Protein AF-A0A0D0AIA3-F1 (afdb_monomer)

Solvent-accessible surface area (backbone atoms only — not comparable to full-atom values): 9808 Å² total; per-residue (Å²): 131,84,84,78,70,89,48,75,64,55,48,49,52,52,49,52,53,51,50,50,54,52,50,54,50,52,55,50,51,53,50,51,51,51,50,51,50,50,52,53,50,51,54,23,44,52,51,52,52,53,51,50,54,55,51,52,49,53,39,50,74,72,63,52,51,97,89,59,53,76,62,59,48,51,54,53,51,55,52,47,52,55,50,49,32,75,75,66,32,57,87,70,49,47,67,57,56,56,49,50,42,51,52,36,52,52,51,34,54,52,30,48,53,48,27,57,50,31,74,71,47,64,56,79,64,30,70,57,48,32,53,52,28,48,53,47,32,56,52,35,50,53,50,35,54,42,46,55,49,48,53,58,32,42,73,75,35,59,66,54,37,51,51,30,60,76,66,50,62,39,69,68,48,50,73,68,54,84,129

Foldseek 3Di:
DPDDQDDPVSVVVVVVVVVVVVVVVVVVVVVVVVVVVVVVAVVLVVLLVVLVVLLVVLCVLLVHDVPDDLVNSLLVVLVVLLVCCVVPNCVVCVVVLVVVLVVLVVSLVVLVVSLVVLVVRDYPCSVVSNVSSVVSNVSSVLVNQQSVVLSVQVVVPSVSSVVCSVVLNGPSSVVPDDD

pLDDT: mean 86.2, std 8.75, range [46.91, 95.62]

Structure (mmCIF, N/CA/C/O backbone):
data_AF-A0A0D0AIA3-F1
#
_entry.id   AF-A0A0D0AIA3-F1
#
loop_
_atom_site.group_PDB
_atom_site.id
_atom_site.type_symbol
_atom_site.label_atom_id
_atom_site.label_alt_id
_atom_site.label_comp_id
_atom_site.label_asym_id
_atom_site.label_entity_id
_atom_site.label_seq_id
_atom_site.pdbx_PDB_ins_code
_atom_site.Cartn_x
_atom_site.Cartn_y
_atom_site.Cartn_z
_atom_site.occupancy
_atom_site.B_iso_or_equiv
_atom_site.auth_seq_id
_atom_site.auth_comp_id
_atom_site.auth_asym_id
_atom_site.auth_atom_id
_atom_site.pdbx_PDB_model_num
ATOM 1 N N . MET A 1 1 ? 41.431 11.733 -59.077 1.00 46.94 1 MET A N 1
ATOM 2 C CA . MET A 1 1 ? 40.593 10.786 -59.850 1.00 46.94 1 MET A CA 1
ATOM 3 C C . MET A 1 1 ? 40.701 9.402 -59.222 1.00 46.94 1 MET A C 1
ATOM 5 O O . MET A 1 1 ? 41.823 9.016 -58.915 1.00 46.94 1 MET A O 1
ATOM 9 N N . PRO A 1 2 ? 39.602 8.666 -58.977 1.00 56.66 2 PRO A N 1
ATOM 10 C CA . PRO A 1 2 ? 39.705 7.299 -58.470 1.00 56.66 2 PRO A CA 1
ATOM 11 C C . PRO A 1 2 ? 40.403 6.402 -59.508 1.00 56.66 2 PRO A C 1
ATOM 13 O O . PRO A 1 2 ? 40.133 6.508 -60.704 1.00 56.66 2 PRO A O 1
ATOM 16 N N . LEU A 1 3 ? 41.323 5.550 -59.046 1.00 62.72 3 LEU A N 1
ATOM 17 C CA . LEU A 1 3 ? 42.100 4.624 -59.879 1.00 62.72 3 LEU A CA 1
ATOM 18 C C . LEU A 1 3 ? 41.161 3.745 -60.727 1.00 62.72 3 LEU A C 1
ATOM 20 O O . LEU A 1 3 ? 40.335 3.009 -60.185 1.00 62.72 3 LEU A O 1
ATOM 24 N N . LYS A 1 4 ? 41.285 3.807 -62.061 1.00 70.81 4 LYS A N 1
ATOM 25 C CA . LYS A 1 4 ? 40.598 2.882 -62.977 1.00 70.81 4 LYS A CA 1
ATOM 26 C C . LYS A 1 4 ? 41.189 1.482 -62.783 1.00 70.81 4 LYS A C 1
ATOM 28 O O . LYS A 1 4 ? 42.357 1.259 -63.080 1.00 70.81 4 LYS A O 1
ATOM 33 N N . TYR A 1 5 ? 40.387 0.543 -62.286 1.00 74.12 5 TYR A N 1
ATOM 34 C CA . TYR A 1 5 ? 40.774 -0.868 -62.174 1.00 74.12 5 TYR A CA 1
ATOM 35 C C . TYR A 1 5 ? 41.118 -1.441 -63.560 1.00 74.12 5 TYR A C 1
ATOM 37 O O . TYR A 1 5 ? 40.322 -1.299 -64.490 1.00 74.12 5 TYR A O 1
ATOM 45 N N . GLN A 1 6 ? 42.277 -2.091 -63.697 1.00 75.50 6 GLN A N 1
ATOM 46 C CA . GLN A 1 6 ? 42.854 -2.455 -64.997 1.00 75.50 6 GLN A CA 1
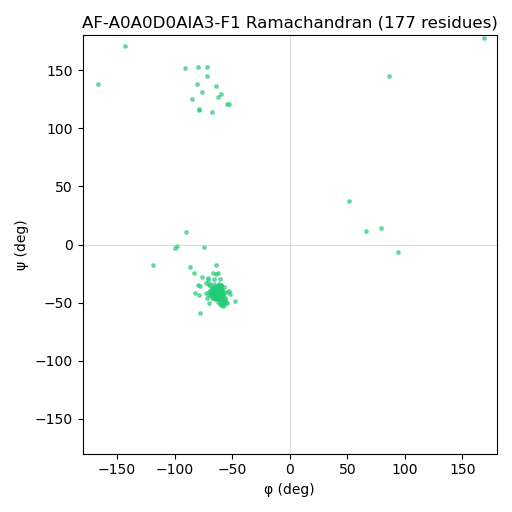ATOM 47 C C . GLN A 1 6 ? 42.285 -3.756 -65.581 1.00 75.50 6 GLN A C 1
ATOM 49 O O . GLN A 1 6 ? 42.286 -3.929 -66.796 1.00 75.50 6 GLN A O 1
ATOM 54 N N . ASN A 1 7 ? 41.754 -4.672 -64.760 1.00 81.75 7 ASN A N 1
ATOM 55 C CA . ASN A 1 7 ? 41.202 -5.940 -65.251 1.00 81.75 7 ASN A CA 1
ATOM 56 C C . ASN A 1 7 ? 39.943 -6.406 -64.482 1.00 81.75 7 ASN A C 1
ATOM 58 O O . ASN A 1 7 ? 39.506 -5.813 -63.490 1.00 81.75 7 ASN A O 1
ATOM 62 N N . LYS A 1 8 ? 39.277 -7.454 -64.993 1.00 81.56 8 LYS A N 1
ATOM 63 C CA . LYS A 1 8 ? 38.035 -8.013 -64.412 1.00 81.56 8 LYS A CA 1
ATOM 64 C C . LYS A 1 8 ? 38.251 -8.547 -62.987 1.00 81.56 8 LYS A C 1
ATOM 66 O O . LYS A 1 8 ? 37.358 -8.402 -62.154 1.00 81.56 8 LYS A O 1
ATOM 71 N N . GLN A 1 9 ? 39.431 -9.094 -62.705 1.00 83.25 9 GLN A N 1
ATOM 72 C CA . GLN A 1 9 ? 39.786 -9.685 -61.415 1.00 83.25 9 GLN A CA 1
ATOM 73 C C . GLN A 1 9 ? 39.971 -8.618 -60.326 1.00 83.25 9 GLN A C 1
ATOM 75 O O . GLN A 1 9 ? 39.312 -8.686 -59.293 1.00 83.25 9 GLN A O 1
ATOM 80 N N . GLN A 1 10 ? 40.692 -7.534 -60.621 1.00 80.44 10 GLN A N 1
ATOM 81 C CA . GLN A 1 10 ? 40.828 -6.370 -59.736 1.00 80.44 10 GLN A CA 1
ATOM 82 C C . GLN A 1 10 ? 39.473 -5.715 -59.420 1.00 80.44 10 GLN A C 1
ATOM 84 O O . GLN A 1 10 ? 39.225 -5.300 -58.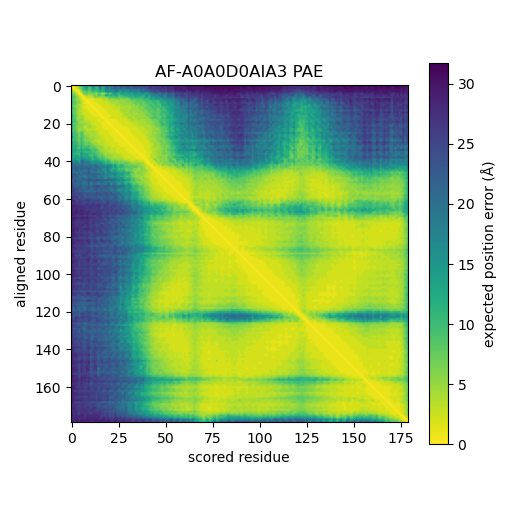288 1.00 80.44 10 GLN A O 1
ATOM 89 N N . ARG A 1 11 ? 38.548 -5.658 -60.392 1.00 82.44 11 ARG A N 1
ATOM 90 C CA . ARG A 1 11 ? 37.171 -5.175 -60.156 1.00 82.44 11 ARG A CA 1
ATOM 91 C C . ARG A 1 11 ? 36.383 -6.100 -59.228 1.00 82.44 11 ARG A C 1
ATOM 93 O O . ARG A 1 11 ? 35.603 -5.618 -58.408 1.00 82.44 11 ARG A O 1
ATOM 100 N N . HIS A 1 12 ? 36.559 -7.413 -59.358 1.00 82.88 12 HIS A N 1
ATOM 101 C CA . HIS A 1 12 ? 35.906 -8.399 -58.500 1.00 82.88 12 HIS A CA 1
ATOM 102 C C . HIS A 1 12 ? 36.433 -8.330 -57.058 1.00 82.88 12 HIS A C 1
ATOM 104 O O . HIS A 1 12 ? 35.641 -8.235 -56.120 1.00 82.88 12 HIS A O 1
ATOM 110 N N . GLU A 1 13 ? 37.750 -8.264 -56.881 1.00 84.88 13 GLU A N 1
ATOM 111 C CA . GLU A 1 13 ? 38.398 -8.119 -55.573 1.00 84.88 13 GLU A CA 1
ATOM 112 C C . GLU A 1 13 ? 38.024 -6.799 -54.888 1.00 84.88 13 GLU A C 1
ATOM 114 O O . GLU A 1 13 ? 37.679 -6.786 -53.704 1.00 84.88 13 GLU A O 1
ATOM 119 N N . ALA A 1 14 ? 37.982 -5.689 -55.634 1.00 81.12 14 ALA A N 1
ATOM 120 C CA . ALA A 1 14 ? 37.522 -4.403 -55.115 1.00 81.12 14 ALA A CA 1
ATOM 121 C C . ALA A 1 14 ? 36.051 -4.449 -54.660 1.00 81.12 14 ALA A C 1
ATOM 123 O O . ALA A 1 14 ? 35.710 -3.907 -53.605 1.00 81.12 14 ALA A O 1
ATOM 124 N N . ARG A 1 15 ? 35.176 -5.145 -55.405 1.00 85.50 15 ARG A N 1
ATOM 125 C CA . ARG A 1 15 ? 33.775 -5.372 -55.006 1.00 85.50 15 ARG A CA 1
ATOM 126 C C . ARG A 1 15 ? 33.678 -6.213 -53.736 1.00 85.50 15 ARG A C 1
ATOM 128 O O . ARG A 1 15 ? 32.908 -5.854 -52.849 1.00 85.50 15 ARG A O 1
ATOM 135 N N . LEU A 1 16 ? 34.453 -7.291 -53.619 1.00 90.06 16 LEU A N 1
ATOM 136 C CA . LEU A 1 16 ? 34.486 -8.118 -52.409 1.00 90.06 16 LEU A CA 1
ATOM 137 C C . LEU A 1 16 ? 34.987 -7.327 -51.198 1.00 90.06 16 LEU A C 1
ATOM 139 O O . LEU A 1 16 ? 34.373 -7.388 -50.136 1.00 90.06 16 LEU A O 1
ATOM 143 N N . LYS A 1 17 ? 36.047 -6.530 -51.363 1.00 85.81 17 LYS A N 1
ATOM 144 C CA . LYS A 1 17 ? 36.577 -5.660 -50.305 1.00 85.81 17 LYS A CA 1
ATOM 145 C C . LYS A 1 17 ? 35.550 -4.615 -49.865 1.00 85.81 17 LYS A C 1
ATOM 147 O O . LYS A 1 17 ? 35.375 -4.399 -48.669 1.00 85.81 17 LYS A O 1
ATOM 152 N N . SER A 1 18 ? 34.827 -4.016 -50.813 1.00 86.94 18 SER A N 1
ATOM 153 C CA . SER A 1 18 ? 33.733 -3.080 -50.523 1.00 86.94 18 SER A CA 1
ATOM 154 C C . SER A 1 18 ? 32.579 -3.757 -49.773 1.00 86.94 18 SER A C 1
ATOM 156 O O . SER A 1 18 ? 32.141 -3.256 -48.737 1.00 86.94 18 SER A O 1
ATOM 158 N N . LYS A 1 19 ? 32.147 -4.946 -50.223 1.00 91.94 19 LYS A N 1
ATOM 159 C CA . LYS A 1 19 ? 31.112 -5.744 -49.545 1.00 91.94 19 LYS A CA 1
ATOM 160 C C . LYS A 1 19 ? 31.520 -6.122 -48.121 1.00 91.94 19 LYS A C 1
ATOM 162 O O . LYS A 1 19 ? 30.722 -5.938 -47.210 1.00 91.94 19 LYS A O 1
ATOM 167 N N . ARG A 1 20 ? 32.761 -6.581 -47.911 1.00 90.88 20 ARG A N 1
ATOM 168 C CA . ARG A 1 20 ? 33.294 -6.879 -46.568 1.00 90.88 20 ARG A CA 1
ATOM 169 C C . ARG A 1 20 ? 33.273 -5.641 -45.675 1.00 90.88 20 ARG A C 1
ATOM 171 O O . ARG A 1 20 ? 32.758 -5.712 -44.569 1.00 90.88 20 ARG A O 1
ATOM 178 N N . LYS A 1 21 ? 33.731 -4.491 -46.179 1.00 89.62 21 LYS A N 1
ATOM 179 C CA . LYS A 1 21 ? 33.717 -3.225 -45.428 1.00 89.62 21 LYS A CA 1
ATOM 180 C C . LYS A 1 21 ? 32.297 -2.779 -45.058 1.00 89.62 21 LYS A C 1
ATOM 182 O O . LYS A 1 21 ? 32.079 -2.283 -43.958 1.00 89.62 21 LYS A O 1
ATOM 187 N N . CYS A 1 22 ? 31.332 -2.947 -45.962 1.00 91.19 22 CYS A N 1
ATOM 188 C CA . CYS A 1 22 ? 29.921 -2.657 -45.698 1.00 91.19 22 CYS A CA 1
ATOM 189 C C . CYS A 1 22 ? 29.340 -3.602 -44.635 1.00 91.19 22 CYS A C 1
ATOM 191 O O . CYS A 1 22 ? 28.726 -3.136 -43.678 1.00 91.19 22 CYS A O 1
ATOM 193 N N . TYR A 1 23 ? 29.609 -4.905 -44.751 1.00 91.19 23 TYR A N 1
ATOM 194 C CA . TYR A 1 23 ? 29.177 -5.907 -43.778 1.00 91.19 23 TYR A CA 1
ATOM 195 C C . TYR A 1 23 ? 29.767 -5.667 -42.381 1.00 91.19 23 TYR A C 1
ATOM 197 O O . TYR A 1 23 ? 29.048 -5.740 -41.388 1.00 91.19 23 TYR A O 1
ATOM 205 N N . GLU A 1 24 ? 31.055 -5.326 -42.285 1.00 88.38 24 GLU A N 1
ATOM 206 C CA . GLU A 1 24 ? 31.697 -5.017 -41.003 1.00 88.38 24 GLU A CA 1
ATOM 207 C C . GLU A 1 24 ? 31.100 -3.779 -40.328 1.00 88.38 24 GLU A C 1
ATOM 209 O O . GLU A 1 24 ? 30.864 -3.809 -39.120 1.00 88.38 24 GLU A O 1
ATOM 214 N N . ARG A 1 25 ? 30.788 -2.724 -41.095 1.00 90.31 25 ARG A N 1
ATOM 215 C CA . ARG A 1 25 ? 30.075 -1.547 -40.568 1.00 90.31 25 ARG A CA 1
ATOM 216 C C . ARG A 1 25 ? 28.689 -1.912 -40.055 1.00 90.31 25 ARG A C 1
ATOM 218 O O . ARG A 1 25 ? 28.373 -1.604 -38.916 1.00 90.31 25 ARG A O 1
ATOM 225 N N . HIS A 1 26 ? 27.906 -2.641 -40.849 1.00 91.69 26 HIS A N 1
ATOM 226 C CA . HIS A 1 26 ? 26.578 -3.088 -40.433 1.00 91.69 26 HIS A CA 1
ATOM 227 C C . HIS A 1 26 ? 26.634 -3.930 -39.148 1.00 91.69 26 HIS A C 1
ATOM 229 O O . HIS A 1 26 ? 25.845 -3.735 -38.228 1.00 91.69 26 HIS A O 1
ATOM 235 N N . LYS A 1 27 ? 27.610 -4.840 -39.038 1.00 92.88 27 LYS A N 1
ATOM 236 C CA . LYS A 1 27 ? 27.821 -5.648 -37.828 1.00 92.88 27 LYS A CA 1
ATOM 237 C C . LYS A 1 27 ? 28.165 -4.787 -36.608 1.00 92.88 27 LYS A C 1
ATOM 239 O O . LYS A 1 27 ? 27.735 -5.111 -35.502 1.00 92.88 27 LYS A O 1
ATOM 244 N N . LEU A 1 28 ? 28.952 -3.725 -36.786 1.00 86.38 28 LEU A N 1
ATOM 245 C CA . LEU A 1 28 ? 29.251 -2.764 -35.723 1.00 86.38 28 LEU A CA 1
ATOM 246 C C . LEU A 1 28 ? 27.982 -2.015 -35.292 1.00 86.38 28 LEU A C 1
ATOM 248 O O . LEU A 1 28 ? 27.702 -1.959 -34.097 1.00 86.38 28 LEU A O 1
ATOM 252 N N . ASP A 1 29 ? 27.197 -1.516 -36.245 1.00 89.31 29 ASP A N 1
ATOM 253 C CA . ASP A 1 29 ? 25.957 -0.783 -35.972 1.00 89.31 29 ASP A CA 1
ATOM 254 C C . ASP A 1 29 ? 24.941 -1.656 -35.228 1.00 89.31 29 ASP A C 1
ATOM 256 O O . ASP A 1 29 ? 24.380 -1.233 -34.218 1.00 89.31 29 ASP A O 1
ATOM 260 N N . GLU A 1 30 ? 24.758 -2.912 -35.644 1.00 91.38 30 GLU A N 1
ATOM 261 C CA . GLU A 1 30 ? 23.875 -3.852 -34.944 1.00 91.38 30 GLU A CA 1
ATOM 262 C C . GLU A 1 30 ? 24.372 -4.184 -33.530 1.00 91.38 30 GLU A C 1
ATOM 264 O O . GLU A 1 30 ? 23.573 -4.263 -32.594 1.00 91.38 30 GLU A O 1
ATOM 269 N N . ARG A 1 31 ? 25.691 -4.293 -33.321 1.00 81.44 31 ARG A N 1
ATOM 270 C CA . ARG A 1 31 ? 26.270 -4.440 -31.972 1.00 81.44 31 ARG A CA 1
ATOM 271 C C . ARG A 1 31 ? 26.008 -3.211 -31.105 1.00 81.44 31 ARG A C 1
ATOM 273 O O . ARG A 1 31 ? 25.675 -3.365 -29.931 1.00 81.44 31 ARG A O 1
ATOM 280 N N . LEU A 1 32 ? 26.134 -2.006 -31.660 1.00 75.31 32 LEU A N 1
ATOM 281 C CA . LEU A 1 32 ? 25.856 -0.760 -30.943 1.00 75.31 32 LEU A CA 1
ATOM 282 C C . LEU A 1 32 ? 24.374 -0.645 -30.578 1.00 75.31 32 LEU A C 1
ATOM 284 O O . LEU A 1 32 ? 24.066 -0.372 -29.419 1.00 75.31 32 LEU A O 1
ATOM 288 N N . LYS A 1 33 ? 23.461 -0.947 -31.509 1.00 85.50 33 LYS A N 1
ATOM 289 C CA . LYS A 1 33 ? 22.013 -1.001 -31.243 1.00 85.50 33 LYS A CA 1
ATOM 290 C C . LYS A 1 33 ? 21.671 -2.048 -30.188 1.00 85.50 33 LYS A C 1
ATOM 292 O O . LYS A 1 33 ? 20.911 -1.765 -29.268 1.00 85.50 33 LYS A O 1
ATOM 297 N N . SER A 1 34 ? 22.253 -3.244 -30.280 1.00 75.00 34 SER A N 1
ATOM 298 C CA . SER A 1 34 ? 22.079 -4.295 -29.272 1.00 75.00 34 SER A CA 1
ATOM 299 C C . SER A 1 34 ? 22.557 -3.838 -27.897 1.00 75.00 34 SER A C 1
ATOM 301 O O . SER A 1 34 ? 21.864 -4.058 -26.910 1.00 75.00 34 SER A O 1
ATOM 303 N N . ARG A 1 35 ? 23.709 -3.163 -27.819 1.00 70.44 35 ARG A N 1
ATOM 304 C CA . ARG A 1 35 ? 24.243 -2.627 -26.563 1.00 70.44 35 ARG A CA 1
ATOM 305 C C . ARG A 1 35 ? 23.387 -1.487 -26.012 1.00 70.44 35 ARG A C 1
ATOM 307 O O . ARG A 1 35 ? 23.215 -1.406 -24.803 1.00 70.44 35 ARG A O 1
ATOM 314 N N . ALA A 1 36 ? 22.844 -0.627 -26.872 1.00 70.69 36 ALA A N 1
ATOM 315 C CA . ALA A 1 36 ? 21.921 0.435 -26.478 1.00 70.69 36 ALA A CA 1
ATOM 316 C C . ALA A 1 36 ? 20.610 -0.140 -25.921 1.00 70.69 36 ALA A C 1
ATOM 318 O O . ALA A 1 36 ? 20.200 0.251 -24.832 1.00 70.69 36 ALA A O 1
ATOM 319 N N . ARG A 1 37 ? 20.017 -1.133 -26.601 1.00 81.06 37 ARG A N 1
ATOM 320 C CA . ARG A 1 37 ? 18.853 -1.882 -26.099 1.00 81.06 37 ARG A CA 1
ATOM 321 C C . ARG A 1 37 ? 19.156 -2.563 -24.769 1.00 81.06 37 ARG A C 1
ATOM 323 O O . ARG A 1 37 ? 18.391 -2.409 -23.831 1.00 81.06 37 ARG A O 1
ATOM 330 N N . TRP A 1 38 ? 20.295 -3.247 -24.660 1.00 73.44 38 TRP A N 1
ATOM 331 C CA . TRP 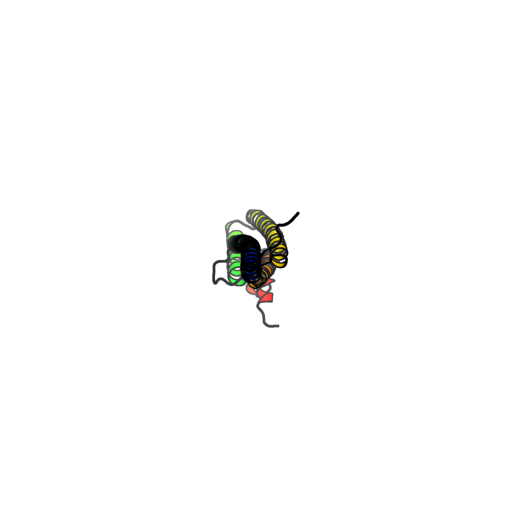A 1 38 ? 20.711 -3.894 -23.414 1.00 73.44 38 TRP A CA 1
ATOM 332 C C . TRP A 1 38 ? 20.859 -2.889 -22.269 1.00 73.44 38 TRP A C 1
ATOM 334 O O . TRP A 1 38 ? 20.325 -3.125 -21.199 1.00 73.44 38 TRP A O 1
ATOM 344 N N . ARG A 1 39 ? 21.496 -1.730 -22.491 1.00 71.06 39 ARG A N 1
ATOM 345 C CA . ARG A 1 39 ? 21.587 -0.675 -21.465 1.00 71.06 39 ARG A CA 1
ATOM 346 C C . ARG A 1 39 ? 20.219 -0.114 -21.080 1.00 71.06 39 ARG A C 1
ATOM 348 O O . ARG A 1 39 ? 19.989 0.093 -19.895 1.00 71.06 39 ARG A O 1
ATOM 355 N N . LYS A 1 40 ? 19.323 0.099 -22.054 1.00 75.62 40 LYS A N 1
ATOM 356 C CA . LYS A 1 40 ? 17.933 0.510 -21.796 1.00 75.62 40 LYS A CA 1
ATOM 357 C C . LYS A 1 40 ? 17.229 -0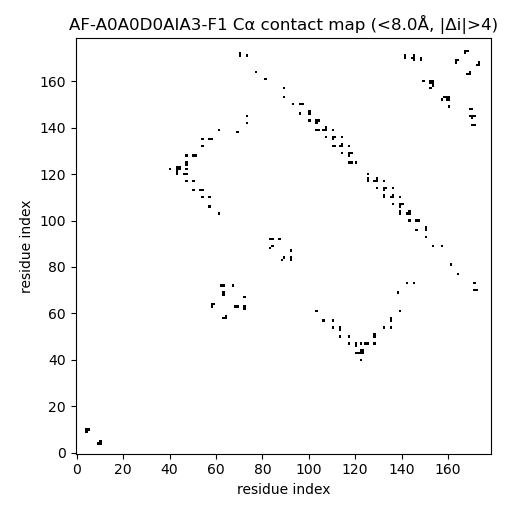.522 -20.906 1.00 75.62 40 LYS A C 1
ATOM 359 O O . LYS A 1 40 ? 16.641 -0.146 -19.903 1.00 75.62 40 LYS A O 1
ATOM 364 N N . HIS A 1 41 ? 17.363 -1.809 -21.226 1.00 74.19 41 HIS A N 1
ATOM 365 C CA . HIS A 1 41 ? 16.774 -2.898 -20.446 1.00 74.19 41 HIS A CA 1
ATOM 366 C C . HIS A 1 41 ? 17.398 -3.062 -19.058 1.00 74.19 41 HIS A C 1
ATOM 368 O O . HIS A 1 41 ? 16.668 -3.278 -18.106 1.00 74.19 41 HIS A O 1
ATOM 374 N N . VAL A 1 42 ? 18.716 -2.926 -18.908 1.00 73.75 42 VAL A N 1
ATOM 375 C CA . VAL A 1 42 ? 19.370 -2.999 -17.591 1.00 73.75 42 VAL A CA 1
ATOM 376 C C . VAL A 1 42 ? 18.930 -1.837 -16.702 1.00 73.75 42 VAL A C 1
ATOM 378 O O . VAL A 1 42 ? 18.618 -2.062 -15.539 1.00 73.75 42 VAL A O 1
ATOM 381 N N . GLY A 1 43 ? 18.854 -0.614 -17.242 1.00 74.50 43 GLY A N 1
ATOM 382 C CA . GLY A 1 43 ? 18.337 0.541 -16.500 1.00 74.50 43 GLY A CA 1
ATOM 383 C C . GLY A 1 43 ? 16.884 0.347 -16.063 1.00 74.50 43 GLY A C 1
ATOM 384 O O . GLY A 1 43 ? 16.555 0.600 -14.910 1.00 74.50 43 GLY A O 1
ATOM 385 N N . ALA A 1 44 ? 16.053 -0.189 -16.958 1.00 74.44 44 ALA A N 1
ATOM 386 C CA . ALA A 1 44 ? 14.687 -0.606 -16.662 1.00 74.44 44 ALA A CA 1
ATOM 387 C C . ALA A 1 44 ? 14.615 -1.639 -15.525 1.00 74.44 44 ALA A C 1
ATOM 389 O O . ALA A 1 44 ? 13.919 -1.415 -14.544 1.00 74.44 44 ALA A O 1
ATOM 390 N N . THR A 1 45 ? 15.385 -2.730 -15.603 1.00 78.56 45 THR A N 1
ATOM 391 C CA . THR A 1 45 ? 15.409 -3.768 -14.561 1.00 78.56 45 THR A CA 1
ATOM 392 C C . THR A 1 45 ? 15.830 -3.210 -13.201 1.00 78.56 45 THR A C 1
ATOM 394 O O . THR A 1 45 ? 15.215 -3.546 -12.193 1.00 78.56 45 THR A O 1
ATOM 397 N N . VAL A 1 46 ? 16.853 -2.350 -13.157 1.00 80.56 46 VAL A N 1
ATOM 398 C CA . VAL A 1 46 ? 17.306 -1.712 -11.908 1.00 80.56 46 VAL A CA 1
ATOM 399 C C . VAL A 1 46 ? 16.224 -0.789 -11.342 1.00 80.56 46 VAL A C 1
ATOM 401 O O . VAL A 1 46 ? 15.981 -0.809 -10.137 1.00 80.56 46 VAL A O 1
ATOM 404 N N . ALA A 1 47 ? 15.530 -0.026 -12.192 1.00 77.31 47 ALA A N 1
ATOM 405 C CA . ALA A 1 47 ? 14.410 0.812 -11.768 1.00 77.31 47 ALA A CA 1
ATOM 406 C C . ALA A 1 47 ? 13.260 -0.030 -11.190 1.00 77.31 47 ALA A C 1
ATOM 408 O O . ALA A 1 47 ? 12.775 0.267 -10.101 1.00 77.31 47 ALA A O 1
ATOM 409 N N . THR A 1 48 ? 12.878 -1.125 -11.856 1.00 81.62 48 THR A N 1
ATOM 410 C CA . THR A 1 48 ? 11.864 -2.064 -11.352 1.00 81.62 48 THR A CA 1
ATOM 411 C C . THR A 1 48 ? 12.270 -2.668 -10.004 1.00 81.62 48 THR A C 1
ATOM 413 O O . THR A 1 48 ? 11.446 -2.733 -9.099 1.00 81.62 48 THR A O 1
ATOM 416 N N . GLN A 1 49 ? 13.535 -3.067 -9.828 1.00 84.38 49 GLN A N 1
ATOM 417 C CA . GLN A 1 49 ? 14.040 -3.591 -8.550 1.00 84.38 49 GLN A CA 1
ATOM 418 C C . GLN A 1 49 ? 13.976 -2.555 -7.425 1.00 84.38 49 GLN A C 1
ATOM 420 O O . GLN A 1 49 ? 13.581 -2.886 -6.311 1.00 84.38 49 GLN A O 1
ATOM 425 N N . HIS A 1 50 ? 14.325 -1.301 -7.713 1.00 83.69 50 HIS A N 1
ATOM 426 C CA . HIS A 1 50 ? 14.220 -0.219 -6.738 1.00 83.69 50 HIS A CA 1
ATOM 427 C C . HIS A 1 50 ? 12.762 0.034 -6.321 1.00 83.69 50 HIS A C 1
ATOM 429 O O . HIS A 1 50 ? 12.480 0.223 -5.141 1.00 83.69 50 HIS A O 1
ATOM 435 N N . LEU A 1 51 ? 11.822 0.001 -7.273 1.00 84.19 51 LEU A N 1
ATOM 436 C CA . LEU A 1 51 ? 10.392 0.130 -6.975 1.00 84.19 51 LEU A CA 1
ATOM 437 C C . LEU A 1 51 ? 9.866 -1.055 -6.150 1.00 84.19 51 LEU A C 1
ATOM 439 O O . LEU A 1 51 ? 9.100 -0.840 -5.220 1.00 84.19 51 LEU A O 1
ATOM 443 N N . LEU A 1 52 ? 10.318 -2.282 -6.423 1.00 86.62 52 LEU A N 1
ATOM 444 C CA . LEU A 1 52 ? 9.977 -3.449 -5.599 1.00 86.62 52 LEU A CA 1
ATOM 445 C C . LEU A 1 52 ? 10.510 -3.320 -4.165 1.00 86.62 52 LEU A C 1
ATOM 447 O O . LEU A 1 52 ? 9.784 -3.612 -3.224 1.00 86.62 52 LEU A O 1
ATOM 451 N N . ALA A 1 53 ? 11.737 -2.826 -3.984 1.00 87.00 53 ALA A N 1
ATOM 452 C CA . ALA A 1 53 ? 12.292 -2.609 -2.649 1.00 87.00 53 ALA A CA 1
ATOM 453 C C . ALA A 1 53 ? 11.491 -1.565 -1.851 1.00 87.00 53 ALA A C 1
ATOM 455 O O . ALA A 1 53 ? 11.222 -1.771 -0.672 1.00 87.00 53 ALA A O 1
ATOM 456 N N . ARG A 1 54 ? 11.063 -0.468 -2.494 1.00 87.00 54 ARG A N 1
ATOM 457 C CA . ARG A 1 54 ? 10.173 0.523 -1.862 1.00 87.00 54 ARG A CA 1
ATOM 458 C C . ARG A 1 54 ? 8.818 -0.072 -1.495 1.00 87.00 54 ARG A C 1
ATOM 460 O O . ARG A 1 54 ? 8.309 0.187 -0.415 1.00 87.00 54 ARG A O 1
ATOM 467 N N . LEU A 1 55 ? 8.259 -0.899 -2.372 1.00 87.25 55 LEU A N 1
ATOM 468 C CA . LEU A 1 55 ? 7.008 -1.596 -2.106 1.00 87.25 55 LEU A CA 1
ATOM 469 C C . LEU A 1 55 ? 7.124 -2.506 -0.874 1.00 87.25 55 LEU A C 1
ATOM 471 O O . LEU A 1 55 ? 6.226 -2.518 -0.040 1.00 87.25 55 LEU A O 1
ATOM 475 N N . ASP A 1 56 ? 8.223 -3.248 -0.739 1.00 88.00 56 ASP A N 1
ATOM 476 C CA . ASP A 1 56 ? 8.444 -4.118 0.420 1.00 88.00 56 ASP A CA 1
ATOM 477 C C . ASP A 1 56 ? 8.597 -3.314 1.731 1.00 88.00 56 ASP A C 1
ATOM 479 O O . ASP A 1 56 ? 8.175 -3.794 2.782 1.00 88.00 56 ASP A O 1
ATOM 483 N N . LEU A 1 57 ? 9.108 -2.074 1.681 1.00 88.50 57 LEU A N 1
ATOM 484 C CA . LEU A 1 57 ? 9.124 -1.168 2.841 1.00 88.50 57 LEU A CA 1
ATOM 485 C C . LEU A 1 57 ? 7.716 -0.740 3.271 1.00 88.50 57 LEU A C 1
ATOM 487 O O . LEU A 1 57 ? 7.444 -0.708 4.466 1.00 88.50 57 LEU A O 1
ATOM 491 N N . ILE A 1 58 ? 6.811 -0.468 2.324 1.00 87.06 58 ILE A N 1
ATOM 492 C CA . ILE A 1 58 ? 5.409 -0.140 2.637 1.00 87.06 58 ILE A CA 1
ATOM 493 C C . ILE A 1 58 ? 4.756 -1.300 3.395 1.00 87.06 58 ILE A C 1
ATOM 495 O O . ILE A 1 58 ? 4.161 -1.092 4.450 1.00 87.06 58 ILE A O 1
ATOM 499 N N . TRP A 1 59 ? 4.919 -2.533 2.904 1.00 87.31 59 TRP A N 1
ATOM 500 C CA . TRP A 1 59 ? 4.394 -3.725 3.581 1.00 87.31 59 TRP A CA 1
ATOM 501 C C . TRP A 1 59 ? 4.958 -3.876 4.996 1.00 87.31 59 TRP A C 1
ATOM 503 O O . TRP A 1 59 ? 4.208 -4.158 5.929 1.00 87.31 59 TRP A O 1
ATOM 513 N N . LEU A 1 60 ? 6.262 -3.649 5.163 1.00 87.62 60 LEU A N 1
ATOM 514 C CA . LEU A 1 60 ? 6.921 -3.739 6.460 1.00 87.62 60 LEU A CA 1
ATOM 515 C C . LEU A 1 60 ? 6.412 -2.677 7.447 1.00 87.62 60 LEU A C 1
ATOM 517 O O . LEU A 1 60 ? 6.162 -3.011 8.603 1.00 87.62 60 LEU A O 1
ATOM 521 N N . ASN A 1 61 ? 6.211 -1.437 6.994 1.00 85.44 61 ASN A N 1
ATOM 522 C CA . ASN A 1 61 ? 5.714 -0.340 7.832 1.00 85.44 61 ASN A CA 1
ATOM 523 C C . ASN A 1 61 ? 4.276 -0.568 8.308 1.00 85.44 61 ASN A C 1
ATOM 525 O O . ASN A 1 61 ? 3.943 -0.246 9.440 1.00 85.44 61 ASN A O 1
ATOM 529 N N . LEU A 1 62 ? 3.444 -1.202 7.485 1.00 82.19 62 LEU A N 1
ATOM 530 C CA . LEU A 1 62 ? 2.095 -1.607 7.882 1.00 82.19 62 LEU A CA 1
ATOM 531 C C . LEU A 1 62 ? 2.081 -2.833 8.817 1.00 82.19 62 LEU A C 1
ATOM 533 O O . LEU A 1 62 ? 1.012 -3.277 9.226 1.00 82.19 62 LEU A O 1
ATOM 537 N N . GLY A 1 63 ? 3.239 -3.424 9.131 1.00 81.50 63 GLY A N 1
ATOM 538 C CA . GLY A 1 63 ? 3.344 -4.623 9.966 1.00 81.50 63 GLY A CA 1
ATOM 539 C C . GLY A 1 63 ? 3.032 -5.933 9.233 1.00 81.50 63 GLY A C 1
ATOM 540 O O . GLY A 1 63 ? 2.852 -6.972 9.875 1.00 81.50 63 GLY A O 1
ATOM 541 N N . TYR A 1 64 ? 2.984 -5.927 7.897 1.00 81.38 64 TYR A N 1
ATOM 542 C CA . TYR A 1 64 ? 2.736 -7.133 7.113 1.00 81.38 64 TYR A CA 1
ATOM 543 C C . TYR A 1 64 ? 3.991 -7.990 6.993 1.00 81.38 64 TYR A C 1
ATOM 545 O O . TYR A 1 64 ? 4.978 -7.615 6.359 1.00 81.38 64 TYR A O 1
ATOM 553 N N . GLN A 1 65 ? 3.925 -9.200 7.548 1.00 75.88 65 GLN A N 1
ATOM 554 C CA . GLN A 1 65 ? 4.908 -10.241 7.269 1.00 75.88 65 GLN A CA 1
ATOM 555 C C . GLN A 1 65 ? 4.480 -11.108 6.077 1.00 75.88 65 GLN A C 1
ATOM 557 O O . GLN A 1 65 ? 3.280 -11.279 5.834 1.00 75.88 65 GLN A O 1
ATOM 562 N N . PRO A 1 66 ? 5.433 -11.699 5.330 1.00 68.62 66 PRO A N 1
ATOM 563 C CA . PRO A 1 66 ? 5.109 -12.628 4.255 1.00 68.62 66 PRO A CA 1
ATOM 564 C C . PRO A 1 66 ? 4.175 -13.748 4.739 1.00 68.62 66 PRO A C 1
ATOM 566 O O . PRO A 1 66 ? 4.518 -14.502 5.646 1.00 68.62 66 PRO A O 1
ATOM 569 N N . GLY A 1 67 ? 2.995 -13.859 4.124 1.00 69.06 67 GLY A N 1
ATOM 570 C CA . GLY A 1 67 ? 1.980 -14.860 4.473 1.00 69.06 67 GLY A CA 1
ATOM 571 C C . GLY A 1 67 ? 0.911 -14.391 5.466 1.00 69.06 6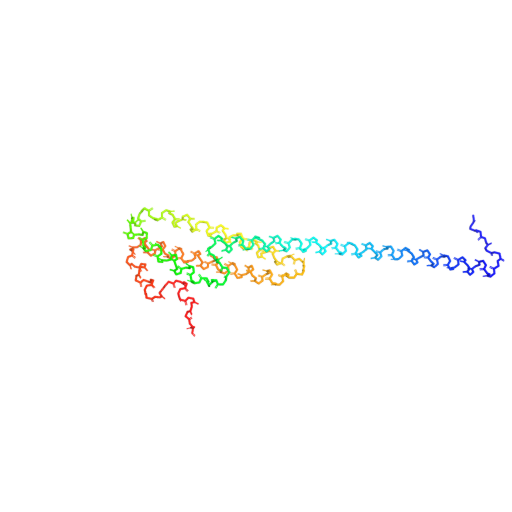7 GLY A C 1
ATOM 572 O O . GLY A 1 67 ? -0.056 -15.119 5.676 1.00 69.06 67 GLY A O 1
ATOM 573 N N . HIS A 1 68 ? 1.029 -13.188 6.032 1.00 76.25 68 HIS A N 1
ATOM 574 C CA . HIS A 1 68 ? -0.040 -12.588 6.829 1.00 76.25 68 HIS A CA 1
ATOM 575 C C . HIS A 1 68 ? -1.095 -11.968 5.910 1.00 76.25 68 HIS A C 1
ATOM 577 O O . HIS A 1 68 ? -0.769 -11.321 4.915 1.00 76.25 68 HIS A O 1
ATOM 583 N N . SER A 1 69 ? -2.372 -12.161 6.244 1.00 80.94 69 SER A N 1
ATOM 584 C CA . SER A 1 69 ? -3.460 -11.449 5.574 1.00 80.94 69 SER A CA 1
ATOM 585 C C . SER A 1 69 ? -3.599 -10.038 6.139 1.00 80.94 69 SER A C 1
ATOM 587 O O . SER A 1 69 ? -3.306 -9.805 7.316 1.00 80.94 69 SER A O 1
ATOM 589 N N . GLN A 1 70 ? -4.112 -9.116 5.317 1.00 80.12 70 GLN A N 1
ATOM 590 C CA . GLN A 1 70 ? -4.350 -7.734 5.738 1.00 80.12 70 GLN A CA 1
ATOM 591 C C . GLN A 1 70 ? -5.186 -7.622 7.023 1.00 80.12 70 GLN A C 1
ATOM 593 O O . GLN A 1 70 ? -4.877 -6.900 7.966 1.00 80.12 70 GLN A O 1
ATOM 598 N N . TYR A 1 71 ? -6.182 -8.494 7.104 1.00 84.25 71 TYR A N 1
ATOM 599 C CA . TYR A 1 71 ? -7.119 -8.597 8.209 1.00 84.25 71 TYR A CA 1
ATOM 600 C C . TYR A 1 71 ? -6.507 -9.150 9.500 1.00 84.25 71 TYR A C 1
ATOM 602 O O . TYR A 1 71 ? -6.937 -8.777 10.585 1.00 84.25 71 TYR A O 1
ATOM 610 N N . SER A 1 72 ? -5.497 -10.024 9.413 1.00 86.62 72 SER A N 1
ATOM 611 C CA . SER A 1 72 ? -4.835 -10.567 10.606 1.00 86.62 72 SER A CA 1
ATOM 612 C C . SER A 1 72 ? -4.057 -9.493 11.363 1.00 86.62 72 SER A C 1
ATOM 614 O O . SER A 1 72 ? -3.992 -9.538 12.593 1.00 86.62 72 SER A O 1
ATOM 616 N N . VAL A 1 73 ? -3.446 -8.554 10.637 1.00 88.75 73 VAL A N 1
ATOM 617 C CA . VAL A 1 73 ? -2.712 -7.436 11.240 1.00 88.75 73 VAL A CA 1
ATOM 618 C C . VAL A 1 73 ? -3.688 -6.472 11.899 1.00 88.75 73 VAL A C 1
ATOM 620 O O . VAL A 1 73 ? -3.542 -6.210 13.089 1.00 88.75 73 VAL A O 1
ATOM 623 N N . LEU A 1 74 ? -4.734 -6.054 11.177 1.00 90.94 74 LEU A N 1
ATOM 624 C CA . LEU A 1 74 ? -5.775 -5.177 11.722 1.00 90.94 74 LEU A CA 1
ATOM 625 C C . LEU A 1 74 ? -6.459 -5.790 12.947 1.00 90.94 74 LEU A C 1
ATOM 627 O O . LEU A 1 74 ? -6.598 -5.122 13.960 1.00 90.94 74 LEU A O 1
ATOM 631 N N . SER A 1 75 ? -6.781 -7.085 12.919 1.00 91.06 75 SER A N 1
ATOM 632 C CA . SER A 1 75 ? -7.343 -7.783 14.081 1.00 91.06 75 SER A CA 1
ATOM 633 C C . SER A 1 75 ? -6.414 -7.734 15.300 1.00 91.06 75 SER A C 1
ATOM 635 O O . SER A 1 75 ? -6.866 -7.469 16.413 1.00 91.06 75 SER A O 1
ATOM 637 N N . THR A 1 76 ? -5.112 -7.950 15.095 1.00 91.00 76 THR A N 1
ATOM 638 C CA . THR A 1 76 ? -4.121 -7.911 16.180 1.00 91.00 76 THR A CA 1
ATOM 639 C C . THR A 1 76 ? -4.002 -6.502 16.752 1.00 91.00 76 THR A C 1
ATOM 641 O O . THR A 1 76 ? -4.033 -6.325 17.966 1.00 91.00 76 THR A O 1
ATOM 644 N N . GLN A 1 77 ? -3.913 -5.497 15.884 1.00 91.12 77 GLN A N 1
ATOM 645 C CA . GLN A 1 77 ? -3.786 -4.102 16.288 1.00 91.12 77 GLN A CA 1
ATOM 646 C C . GLN A 1 77 ? -5.057 -3.569 16.964 1.00 91.12 77 GLN A C 1
ATOM 648 O O . GLN A 1 77 ? -4.963 -2.879 17.973 1.00 91.12 77 GLN A O 1
ATOM 653 N N . SER A 1 78 ? -6.246 -3.948 16.488 1.00 91.88 78 SER A N 1
ATOM 654 C CA . SER A 1 78 ? -7.515 -3.606 17.136 1.00 91.88 78 SER A CA 1
ATOM 655 C C . SER A 1 78 ? -7.594 -4.143 18.566 1.00 91.88 78 SER A C 1
ATOM 657 O O . SER A 1 78 ? -8.070 -3.437 19.450 1.00 91.88 78 SER A O 1
ATOM 659 N N . LEU A 1 79 ? -7.106 -5.365 18.811 1.00 92.44 79 LEU A N 1
ATOM 660 C CA . LEU A 1 79 ? -7.033 -5.942 20.158 1.00 92.44 79 LEU A CA 1
ATOM 661 C C . LEU A 1 79 ? -5.975 -5.255 21.031 1.00 92.44 79 LEU A C 1
ATOM 663 O O . LEU A 1 79 ? -6.181 -5.120 22.237 1.00 92.44 79 LEU A O 1
ATOM 667 N N . MET A 1 80 ? -4.856 -4.821 20.440 1.00 93.06 80 MET A N 1
ATOM 668 C CA . MET A 1 80 ? -3.842 -4.038 21.152 1.00 93.06 80 MET A CA 1
ATOM 669 C C . MET A 1 80 ? -4.398 -2.695 21.619 1.00 93.06 80 MET A C 1
ATOM 671 O O . MET A 1 80 ? -4.241 -2.381 22.793 1.00 93.06 80 MET A O 1
ATOM 675 N N . LEU A 1 81 ? -5.126 -1.975 20.760 1.00 93.50 81 LEU A N 1
ATOM 676 C CA . LEU A 1 81 ? -5.787 -0.720 21.124 1.00 93.50 81 LEU A CA 1
ATOM 677 C C . LEU A 1 81 ? -6.712 -0.891 22.335 1.00 93.50 81 LEU A C 1
ATOM 679 O O . LEU A 1 81 ? -6.616 -0.120 23.285 1.00 93.50 81 LEU A O 1
ATOM 683 N N . VAL A 1 82 ? -7.583 -1.910 22.328 1.00 93.56 82 VAL A N 1
ATOM 684 C CA . VAL A 1 82 ? -8.490 -2.179 23.463 1.00 93.56 82 VAL A CA 1
ATOM 685 C C . VAL A 1 82 ? -7.692 -2.377 24.748 1.00 93.56 82 VAL A C 1
ATOM 687 O O . VAL A 1 82 ? -7.985 -1.757 25.765 1.00 93.56 82 VAL A O 1
ATOM 690 N N . ARG A 1 83 ? -6.639 -3.197 24.689 1.00 94.31 83 ARG A N 1
ATOM 691 C CA . ARG A 1 83 ? -5.801 -3.479 25.852 1.00 94.31 83 ARG A CA 1
ATOM 692 C C . ARG A 1 83 ? -5.071 -2.237 26.368 1.00 94.31 83 ARG A C 1
ATOM 694 O O . ARG A 1 83 ? -5.041 -2.017 27.571 1.00 94.31 83 ARG A O 1
ATOM 701 N N . GLU A 1 84 ? -4.480 -1.442 25.484 1.00 94.50 84 GLU A N 1
ATOM 702 C CA . GLU A 1 84 ? -3.778 -0.209 25.863 1.00 94.50 84 GLU A CA 1
ATOM 703 C C . GLU A 1 84 ? -4.735 0.801 26.499 1.00 94.50 84 GLU A C 1
ATOM 705 O O . GLU A 1 84 ? -4.386 1.470 27.469 1.00 94.50 84 GLU A O 1
ATOM 710 N N . VAL A 1 85 ? -5.969 0.882 25.998 1.00 94.12 85 VAL A N 1
ATOM 711 C CA . VAL A 1 85 ? -7.009 1.735 26.579 1.00 94.12 85 VAL A CA 1
ATOM 712 C C . VAL A 1 85 ? -7.431 1.243 27.960 1.00 94.12 85 VAL A C 1
ATOM 714 O O . VAL A 1 85 ? -7.607 2.075 28.849 1.00 94.12 85 VAL A O 1
ATOM 717 N N . ASP A 1 86 ? -7.571 -0.066 28.159 1.00 93.44 86 ASP A N 1
ATOM 718 C CA . ASP A 1 86 ? -7.873 -0.641 29.475 1.00 93.44 86 ASP A CA 1
ATOM 719 C C . ASP A 1 86 ? -6.737 -0.386 30.484 1.00 93.44 86 ASP A C 1
ATOM 721 O O . ASP A 1 86 ? -7.001 -0.129 31.662 1.00 93.44 86 ASP A O 1
ATOM 725 N N . ASP A 1 87 ? -5.482 -0.431 30.023 1.00 94.69 87 ASP A N 1
ATOM 726 C CA . ASP A 1 87 ? -4.288 -0.272 30.857 1.00 94.69 87 ASP A CA 1
ATOM 727 C C . ASP A 1 87 ? -3.991 1.209 31.198 1.00 94.69 87 ASP A C 1
ATOM 729 O O . ASP A 1 87 ? -3.662 1.529 32.345 1.00 94.69 87 ASP A O 1
ATOM 733 N N . GLU A 1 88 ? -4.103 2.126 30.229 1.00 95.31 88 GLU A N 1
ATOM 734 C CA . GLU A 1 88 ? -3.635 3.522 30.348 1.00 95.31 88 GLU A CA 1
ATOM 735 C C . GLU A 1 88 ? -4.743 4.581 30.203 1.00 95.31 88 GLU A C 1
ATOM 737 O O . GLU A 1 88 ? -4.581 5.728 30.634 1.00 95.31 88 GLU A O 1
ATOM 742 N N . GLY A 1 89 ? -5.892 4.208 29.639 1.00 93.25 89 GLY A N 1
ATOM 743 C CA . GLY A 1 89 ? -7.013 5.101 29.355 1.00 93.25 89 GLY A CA 1
ATOM 744 C C . GLY A 1 89 ? -6.906 5.819 28.005 1.00 93.25 89 GLY A C 1
ATOM 745 O O . GLY A 1 89 ? -5.838 6.253 27.572 1.00 93.25 89 GLY A O 1
ATOM 746 N N . TRP A 1 90 ? -8.058 6.025 27.350 1.00 94.31 90 TRP A N 1
ATOM 747 C CA . TRP A 1 90 ? -8.115 6.549 25.976 1.00 94.31 90 TRP A CA 1
ATOM 748 C C . TRP A 1 90 ? -7.378 7.879 25.784 1.00 94.31 90 TRP A C 1
ATOM 750 O O . TRP A 1 90 ? -6.658 8.054 24.811 1.00 94.31 90 TRP A O 1
ATOM 760 N N . GLN A 1 91 ? -7.493 8.809 26.734 1.00 94.12 91 GLN A N 1
ATOM 761 C CA . GLN A 1 91 ? -6.875 10.136 26.619 1.00 94.12 91 GLN A CA 1
ATOM 762 C C . GLN A 1 91 ? -5.339 10.099 26.578 1.00 94.12 91 GLN A C 1
ATOM 764 O O . GLN A 1 91 ? -4.726 11.018 26.039 1.00 94.12 91 GLN A O 1
ATOM 769 N N . VAL A 1 92 ? -4.721 9.057 27.142 1.00 95.31 92 VAL A N 1
ATOM 770 C CA . VAL A 1 92 ? -3.263 8.861 27.119 1.00 95.31 92 VAL A CA 1
ATOM 771 C C . VAL A 1 92 ? -2.833 8.227 25.799 1.00 95.31 92 VAL A C 1
ATOM 773 O O . VAL A 1 92 ? -1.848 8.649 25.199 1.00 95.31 92 VAL A O 1
ATOM 776 N N . VAL A 1 93 ? -3.611 7.253 25.334 1.00 93.81 93 VAL A N 1
ATOM 777 C CA . VAL A 1 93 ? -3.307 6.413 24.173 1.00 93.81 93 VAL A CA 1
ATOM 778 C C . VAL A 1 93 ? -3.619 7.113 22.841 1.00 93.81 93 VAL A C 1
ATOM 780 O O . VAL A 1 93 ? -2.888 6.964 21.864 1.00 93.81 93 VAL A O 1
ATOM 783 N N . ARG A 1 94 ? -4.668 7.941 22.798 1.00 93.69 94 ARG A N 1
ATOM 784 C CA . ARG A 1 94 ? -5.187 8.618 21.596 1.00 93.69 94 ARG A CA 1
ATOM 785 C C . ARG A 1 94 ? -4.123 9.301 20.721 1.00 93.69 94 ARG A C 1
ATOM 787 O O . ARG A 1 94 ? -4.127 9.036 19.519 1.00 93.69 94 ARG A O 1
ATOM 794 N N . PRO A 1 95 ? -3.184 10.116 21.252 1.00 95.62 95 PRO A N 1
ATOM 795 C CA . PRO A 1 95 ? -2.189 10.798 20.419 1.00 95.62 95 PRO A CA 1
ATOM 796 C C . PRO A 1 95 ? -1.283 9.842 19.632 1.00 95.62 95 PRO A C 1
ATOM 798 O O . PRO A 1 95 ? -0.817 10.191 18.549 1.00 95.62 95 PRO A O 1
ATOM 801 N N . HIS A 1 96 ? -1.030 8.637 20.157 1.00 92.62 96 HIS A N 1
ATOM 802 C CA . HIS A 1 96 ? -0.248 7.623 19.451 1.00 92.62 96 HIS A CA 1
ATOM 803 C C . HIS A 1 96 ? -0.973 7.147 18.186 1.00 92.62 96 HIS A C 1
ATOM 805 O O . HIS A 1 96 ? -0.377 7.119 17.111 1.00 92.62 96 HIS A O 1
ATOM 811 N N . TYR A 1 97 ? -2.271 6.859 18.288 1.00 91.50 97 TYR A N 1
ATOM 812 C CA . TYR A 1 97 ? -3.074 6.391 17.158 1.00 91.50 97 TYR A CA 1
ATOM 813 C C . TYR A 1 97 ? -3.362 7.502 16.140 1.00 91.50 97 TYR A C 1
ATOM 815 O O . TYR A 1 97 ? -3.357 7.243 14.940 1.00 91.50 97 TYR A O 1
ATOM 823 N N . GLU A 1 98 ? -3.515 8.756 16.578 1.00 93.00 98 GLU A N 1
ATOM 824 C CA . GLU A 1 98 ? -3.567 9.909 15.660 1.00 93.00 98 GLU A CA 1
ATOM 825 C C . GLU A 1 98 ? -2.270 10.047 14.845 1.00 93.00 98 GLU A C 1
ATOM 827 O O . GLU A 1 98 ? -2.294 10.346 13.646 1.00 93.00 98 GLU A O 1
ATOM 832 N N . HIS A 1 99 ? -1.122 9.794 15.481 1.00 91.50 99 HIS A N 1
ATOM 833 C CA . HIS A 1 99 ? 0.155 9.772 14.781 1.00 91.50 99 HIS A CA 1
ATOM 834 C C . HIS A 1 99 ? 0.229 8.618 13.776 1.00 91.50 99 HIS A C 1
ATOM 836 O O . HIS A 1 99 ? 0.588 8.858 12.626 1.00 91.50 99 HIS A O 1
ATOM 842 N N . MET A 1 100 ? -0.197 7.410 14.161 1.00 88.19 100 MET A N 1
ATOM 843 C CA . MET A 1 100 ? -0.245 6.256 13.254 1.00 88.19 100 MET A CA 1
ATOM 844 C C . MET A 1 100 ? -1.128 6.504 12.025 1.00 88.19 100 MET A C 1
ATOM 846 O O . MET A 1 100 ? -0.753 6.119 10.921 1.00 88.19 100 MET A O 1
ATOM 850 N N . VAL A 1 101 ? -2.273 7.181 12.178 1.00 90.69 101 VAL A N 1
ATOM 851 C CA . VAL A 1 101 ? -3.106 7.591 11.032 1.00 90.69 101 VAL A CA 1
ATOM 852 C C . VAL A 1 101 ? -2.342 8.521 10.105 1.00 90.69 101 VAL A C 1
ATOM 854 O O . VAL A 1 101 ? -2.375 8.347 8.888 1.00 90.69 101 VAL A O 1
ATOM 857 N N . THR A 1 102 ? -1.626 9.491 10.667 1.00 91.06 102 THR A N 1
ATOM 858 C CA . THR A 1 102 ? -0.829 10.431 9.873 1.00 91.06 102 THR A CA 1
ATOM 859 C C . THR A 1 102 ? 0.257 9.688 9.086 1.00 91.06 102 THR A C 1
ATOM 861 O O . THR A 1 102 ? 0.388 9.890 7.880 1.00 91.06 102 THR A O 1
ATOM 864 N N . GLU A 1 103 ? 0.978 8.764 9.727 1.00 89.88 103 GLU A N 1
ATOM 865 C CA . GLU A 1 103 ? 1.978 7.914 9.066 1.00 89.88 103 GLU A CA 1
ATOM 866 C C . GLU A 1 103 ? 1.353 7.031 7.973 1.00 89.88 103 GLU A C 1
ATOM 868 O O . GLU A 1 103 ? 1.899 6.912 6.875 1.00 89.88 103 GLU A O 1
ATOM 873 N N . ALA A 1 104 ? 0.177 6.449 8.223 1.00 89.00 104 ALA A N 1
ATOM 874 C CA . ALA A 1 104 ? -0.547 5.652 7.235 1.00 89.00 104 ALA A CA 1
ATOM 875 C C . ALA A 1 104 ? -0.983 6.491 6.019 1.00 89.00 104 ALA A C 1
ATOM 877 O O . ALA A 1 104 ? -0.874 6.037 4.879 1.00 89.00 104 ALA A O 1
ATOM 878 N N . GLN A 1 105 ? -1.409 7.739 6.231 1.00 90.81 105 GLN A N 1
ATOM 879 C CA . GLN 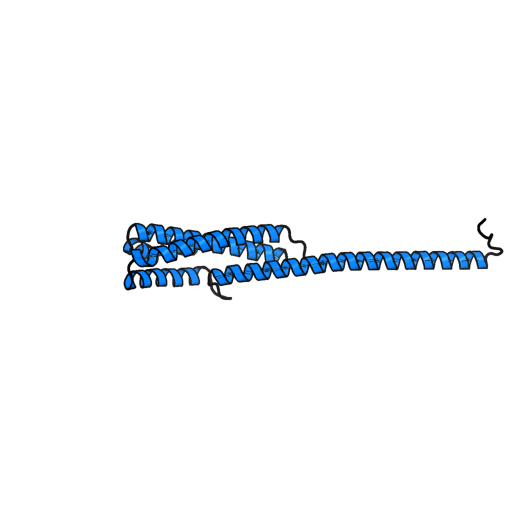A 1 105 ? -1.753 8.670 5.152 1.00 90.81 105 GLN A CA 1
ATOM 880 C C . GLN A 1 105 ? -0.525 9.068 4.316 1.00 90.81 105 GLN A C 1
ATOM 882 O O . GLN A 1 105 ? -0.615 9.151 3.086 1.00 90.81 105 GLN A O 1
ATOM 887 N N . GLU A 1 106 ? 0.633 9.268 4.948 1.00 90.88 106 GLU A N 1
ATOM 888 C CA . GLU A 1 106 ? 1.898 9.489 4.237 1.00 90.88 106 GLU A CA 1
ATOM 889 C C . GLU A 1 106 ? 2.291 8.257 3.405 1.00 90.88 106 GLU A C 1
ATOM 891 O O . GLU A 1 106 ? 2.601 8.383 2.213 1.00 90.88 106 GLU A O 1
ATOM 896 N N . LEU A 1 107 ? 2.182 7.056 3.985 1.00 90.12 107 LEU A N 1
ATOM 897 C CA . LEU A 1 107 ? 2.397 5.787 3.281 1.00 90.12 107 LEU A CA 1
ATOM 898 C C . LEU A 1 107 ? 1.433 5.605 2.108 1.00 90.12 107 LEU A C 1
ATOM 900 O O . LEU A 1 107 ? 1.827 5.066 1.072 1.00 90.12 107 LEU A O 1
ATOM 904 N N . LEU A 1 108 ? 0.191 6.078 2.224 1.00 92.25 108 LEU A N 1
ATOM 905 C CA . LEU A 1 108 ? -0.789 6.011 1.143 1.00 92.25 108 LEU A CA 1
ATOM 906 C C . LEU A 1 108 ? -0.366 6.881 -0.038 1.00 92.25 108 LEU A C 1
ATOM 908 O O . LEU A 1 108 ? -0.449 6.453 -1.194 1.00 92.25 108 LEU A O 1
ATOM 912 N N . SER A 1 109 ? 0.109 8.097 0.243 1.00 89.94 109 SER A N 1
ATOM 913 C CA . SER A 1 109 ? 0.673 8.967 -0.788 1.00 89.94 109 SER A CA 1
ATOM 914 C C . SER A 1 109 ? 1.857 8.287 -1.473 1.00 89.94 109 SER A C 1
ATOM 916 O O . SER A 1 109 ? 1.908 8.239 -2.703 1.00 89.94 109 SER A O 1
ATOM 918 N N . GLU A 1 110 ? 2.766 7.685 -0.700 1.00 88.88 110 GLU A N 1
ATOM 919 C CA . GLU A 1 110 ? 3.910 6.962 -1.255 1.00 88.88 110 GLU A CA 1
ATOM 920 C C . GLU A 1 110 ? 3.485 5.760 -2.115 1.00 88.88 110 GLU A C 1
ATOM 922 O O . GLU A 1 110 ? 4.020 5.561 -3.209 1.00 88.88 110 GLU A O 1
ATOM 927 N N . ALA A 1 111 ? 2.507 4.972 -1.662 1.00 90.44 111 ALA A N 1
ATOM 928 C CA . ALA A 1 111 ? 1.986 3.821 -2.393 1.00 90.44 111 ALA A CA 1
ATOM 929 C C . ALA A 1 111 ? 1.362 4.237 -3.734 1.00 90.44 111 ALA A C 1
ATOM 931 O O . ALA A 1 111 ? 1.614 3.600 -4.763 1.00 90.44 111 ALA A O 1
ATOM 932 N N . ARG A 1 112 ? 0.597 5.336 -3.747 1.00 91.00 112 ARG A N 1
ATOM 933 C CA . ARG A 1 112 ? -0.007 5.901 -4.964 1.00 91.00 112 ARG A CA 1
ATOM 934 C C . ARG A 1 112 ? 1.053 6.411 -5.938 1.00 91.00 112 ARG A C 1
ATOM 936 O O . ARG A 1 112 ? 0.981 6.096 -7.127 1.00 91.00 112 ARG A O 1
ATOM 943 N N . ASP A 1 113 ? 2.071 7.114 -5.447 1.00 86.94 113 ASP A N 1
ATOM 944 C CA . ASP A 1 113 ? 3.201 7.570 -6.266 1.00 86.94 113 ASP A CA 1
ATOM 945 C C . ASP A 1 113 ? 3.997 6.395 -6.848 1.00 86.94 113 ASP A C 1
ATOM 947 O O . ASP A 1 113 ? 4.453 6.425 -7.999 1.00 86.94 113 ASP A O 1
ATOM 951 N N . LEU A 1 114 ? 4.152 5.327 -6.066 1.00 87.81 114 LEU A N 1
ATOM 952 C CA . LEU A 1 114 ? 4.813 4.102 -6.489 1.00 87.81 114 LEU A CA 1
ATOM 953 C C . LEU A 1 114 ? 4.003 3.379 -7.568 1.00 87.81 114 LEU A C 1
ATOM 955 O O . LEU A 1 114 ? 4.587 2.961 -8.569 1.00 87.81 114 LEU A O 1
ATOM 959 N N . LEU A 1 115 ? 2.680 3.276 -7.422 1.00 91.19 115 LEU A N 1
ATOM 960 C CA . LEU A 1 115 ? 1.797 2.731 -8.455 1.00 91.19 115 LEU A CA 1
ATOM 961 C C . LEU A 1 115 ? 1.854 3.573 -9.737 1.00 91.19 115 LEU A C 1
ATOM 963 O O . LEU A 1 115 ? 2.017 3.021 -10.826 1.00 91.19 115 LEU A O 1
ATOM 967 N N . ALA A 1 116 ? 1.797 4.902 -9.625 1.00 87.12 116 ALA A N 1
ATOM 968 C CA . ALA A 1 116 ? 1.955 5.798 -10.767 1.00 87.12 116 ALA A CA 1
ATOM 969 C C . ALA A 1 116 ? 3.304 5.569 -11.470 1.00 87.12 116 ALA A C 1
ATOM 971 O O . ALA A 1 116 ? 3.355 5.434 -12.693 1.00 87.12 116 ALA A O 1
ATOM 972 N N . SER A 1 117 ? 4.387 5.436 -10.702 1.00 84.19 117 SER A N 1
ATOM 973 C CA . SER A 1 117 ? 5.722 5.128 -11.226 1.00 84.19 117 SER A CA 1
ATOM 974 C C . SER A 1 117 ? 5.778 3.752 -11.899 1.00 84.19 117 SER A C 1
ATOM 976 O O . SER A 1 117 ? 6.376 3.612 -12.965 1.00 84.19 117 SER A O 1
ATOM 978 N N . ALA A 1 118 ? 5.124 2.742 -11.318 1.00 86.88 118 ALA A N 1
ATOM 979 C CA . ALA A 1 118 ? 5.036 1.391 -11.865 1.00 86.88 118 ALA A CA 1
ATOM 980 C C . ALA A 1 118 ? 4.293 1.355 -13.208 1.00 86.88 118 ALA A C 1
ATOM 982 O O . ALA A 1 118 ? 4.750 0.688 -14.133 1.00 86.88 118 ALA A O 1
ATOM 983 N N . LEU A 1 119 ? 3.204 2.121 -13.348 1.00 85.94 119 LEU A N 1
ATOM 984 C CA . LEU A 1 119 ? 2.442 2.243 -14.599 1.00 85.94 119 LEU A CA 1
ATOM 985 C C . LEU A 1 119 ? 3.270 2.831 -15.753 1.00 85.94 119 LEU A C 1
ATOM 987 O O . LEU A 1 119 ? 2.975 2.570 -16.917 1.00 85.94 119 LEU A O 1
ATOM 991 N N . HIS A 1 120 ? 4.312 3.605 -15.440 1.00 82.75 120 HIS A N 1
ATOM 992 C CA . HIS A 1 120 ? 5.213 4.214 -16.423 1.00 82.75 120 HIS A CA 1
ATOM 993 C C . HIS A 1 120 ? 6.526 3.429 -16.596 1.00 82.75 120 HIS A C 1
ATOM 995 O O . HIS A 1 120 ? 7.366 3.800 -17.420 1.00 82.75 120 HIS A O 1
ATOM 1001 N N . ALA A 1 121 ? 6.735 2.354 -15.829 1.00 79.38 121 ALA A N 1
ATOM 1002 C CA . ALA A 1 121 ? 7.962 1.573 -15.873 1.00 79.38 121 ALA A CA 1
ATOM 1003 C C . ALA A 1 121 ? 7.969 0.621 -17.079 1.00 79.38 121 ALA A C 1
ATOM 1005 O O . ALA A 1 121 ? 7.202 -0.332 -17.158 1.00 79.38 121 ALA A O 1
ATOM 1006 N N . GLU A 1 122 ? 8.896 0.812 -18.014 1.00 75.88 122 GLU A N 1
ATOM 1007 C CA . GLU A 1 122 ? 9.134 -0.160 -19.085 1.00 75.88 122 GLU A CA 1
ATOM 1008 C C . GLU A 1 122 ? 10.091 -1.246 -18.584 1.00 75.88 122 GLU A C 1
ATOM 1010 O O . GLU A 1 122 ? 11.189 -0.910 -18.154 1.00 75.88 122 GLU A O 1
ATOM 1015 N N . GLY A 1 123 ? 9.750 -2.535 -18.662 1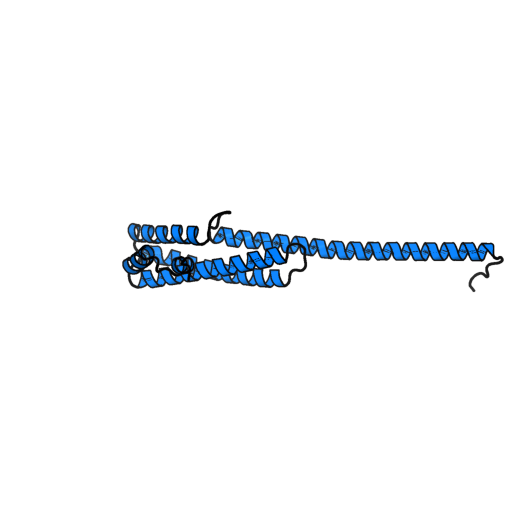.00 70.00 123 GLY A N 1
ATOM 1016 C CA . GLY A 1 123 ? 10.667 -3.579 -18.196 1.00 70.00 123 GLY A CA 1
ATOM 1017 C C . GLY A 1 123 ? 10.067 -4.977 -18.097 1.00 70.00 123 GLY A C 1
ATOM 1018 O O . GLY A 1 123 ? 8.891 -5.204 -18.366 1.00 70.00 123 GLY A O 1
ATOM 1019 N N . ALA A 1 124 ? 10.908 -5.941 -17.722 1.00 68.19 124 ALA A N 1
ATOM 1020 C CA . ALA A 1 124 ? 10.424 -7.247 -17.289 1.00 68.19 124 ALA A CA 1
ATOM 1021 C C . ALA A 1 124 ? 9.779 -7.109 -15.900 1.00 68.19 124 ALA A C 1
ATOM 1023 O O . ALA A 1 124 ? 10.257 -6.327 -15.081 1.00 68.19 124 ALA A O 1
ATOM 1024 N N . CYS A 1 125 ? 8.725 -7.882 -15.631 1.00 75.12 125 CYS A N 1
ATOM 1025 C CA . CYS A 1 125 ? 7.986 -7.872 -14.361 1.00 75.12 125 CYS A CA 1
ATOM 1026 C C . CYS A 1 125 ? 7.208 -6.577 -14.047 1.00 75.12 125 CYS A C 1
ATOM 1028 O O . CYS A 1 125 ? 6.715 -6.449 -12.928 1.00 75.12 125 CYS A O 1
ATOM 1030 N N . THR A 1 126 ? 7.041 -5.655 -15.005 1.00 81.31 126 THR A N 1
ATOM 1031 C CA . THR A 1 126 ? 6.216 -4.447 -14.822 1.00 81.31 126 THR A CA 1
ATOM 1032 C C . THR A 1 126 ? 4.784 -4.794 -14.412 1.00 81.31 126 THR A C 1
ATOM 1034 O O . THR A 1 126 ? 4.292 -4.229 -13.444 1.00 81.31 126 THR A O 1
ATOM 1037 N N . ASP A 1 127 ? 4.139 -5.765 -15.063 1.00 85.69 127 ASP A N 1
ATOM 1038 C CA . ASP A 1 127 ? 2.757 -6.153 -14.728 1.00 85.69 127 ASP A CA 1
ATOM 1039 C C . ASP A 1 127 ? 2.635 -6.670 -13.288 1.00 85.69 127 ASP A C 1
ATOM 1041 O O . ASP A 1 127 ? 1.677 -6.367 -12.578 1.00 85.69 127 ASP A O 1
ATOM 1045 N N . HIS A 1 128 ? 3.642 -7.421 -12.830 1.00 88.19 128 HIS A N 1
ATOM 1046 C CA . HIS A 1 128 ? 3.700 -7.902 -11.454 1.00 88.19 128 HIS A CA 1
ATOM 1047 C C . HIS A 1 128 ? 3.893 -6.751 -10.462 1.00 88.19 128 HIS A C 1
ATOM 1049 O O . HIS A 1 128 ? 3.223 -6.723 -9.432 1.00 88.19 128 HIS A O 1
ATOM 1055 N N . LEU A 1 129 ? 4.772 -5.793 -10.782 1.00 87.19 129 LEU A N 1
ATOM 1056 C CA . LEU A 1 129 ? 4.957 -4.588 -9.978 1.00 87.19 129 LEU A CA 1
ATOM 1057 C C . LEU A 1 129 ? 3.650 -3.790 -9.902 1.00 87.19 129 LEU A C 1
ATOM 1059 O O . LEU A 1 129 ? 3.198 -3.534 -8.799 1.00 87.19 129 LEU A O 1
ATOM 1063 N N . ILE A 1 130 ? 3.002 -3.489 -11.033 1.00 90.06 130 ILE A N 1
ATOM 1064 C CA . ILE A 1 130 ? 1.717 -2.768 -11.074 1.00 90.06 130 ILE A CA 1
ATOM 1065 C C . ILE A 1 130 ? 0.680 -3.467 -10.195 1.00 90.06 130 ILE A C 1
ATOM 1067 O O . ILE A 1 130 ? 0.060 -2.822 -9.354 1.00 90.06 130 ILE A O 1
ATOM 1071 N N . SER A 1 131 ? 0.514 -4.783 -10.358 1.00 91.38 131 SER A N 1
ATOM 1072 C CA . SER A 1 131 ? -0.451 -5.549 -9.570 1.00 91.38 131 SER A CA 1
ATOM 1073 C C . SER A 1 131 ? -0.154 -5.467 -8.075 1.00 91.38 131 SER A C 1
ATOM 1075 O O . SER A 1 131 ? -1.067 -5.180 -7.307 1.00 91.38 131 SER A O 1
ATOM 1077 N N . ARG A 1 132 ? 1.100 -5.673 -7.646 1.00 90.44 132 ARG A N 1
ATOM 1078 C CA . ARG A 1 132 ? 1.429 -5.600 -6.216 1.00 90.44 132 ARG A CA 1
ATOM 1079 C C . ARG A 1 132 ? 1.349 -4.176 -5.663 1.00 90.44 132 ARG A C 1
ATOM 1081 O O . ARG A 1 132 ? 0.992 -4.014 -4.502 1.00 90.44 132 ARG A O 1
ATOM 1088 N N . SER A 1 133 ? 1.680 -3.164 -6.461 1.00 90.88 133 SER A N 1
ATOM 1089 C CA . SER A 1 133 ? 1.544 -1.755 -6.088 1.00 90.88 133 SER A CA 1
ATOM 1090 C C . SER A 1 133 ? 0.082 -1.366 -5.905 1.00 90.88 133 SER A C 1
ATOM 1092 O O . SER A 1 133 ? -0.232 -0.682 -4.941 1.00 90.88 133 SER A O 1
ATOM 1094 N N . ALA A 1 134 ? -0.814 -1.845 -6.773 1.00 92.75 134 ALA A N 1
ATOM 1095 C CA . ALA A 1 134 ? -2.251 -1.641 -6.617 1.00 92.75 134 ALA A CA 1
ATOM 1096 C C . ALA A 1 134 ? -2.763 -2.295 -5.327 1.00 92.75 134 ALA A C 1
ATOM 1098 O O . ALA A 1 134 ? -3.395 -1.629 -4.520 1.00 92.75 134 ALA A O 1
ATOM 1099 N N . THR A 1 135 ? -2.379 -3.550 -5.064 1.00 91.31 135 THR A N 1
ATOM 1100 C CA . THR A 1 135 ? -2.730 -4.223 -3.803 1.00 91.31 135 THR A CA 1
ATOM 1101 C C . THR A 1 135 ? -2.187 -3.494 -2.572 1.00 91.31 135 THR A C 1
ATOM 1103 O O . THR A 1 135 ? -2.845 -3.484 -1.539 1.00 91.31 135 THR A O 1
ATOM 1106 N N . ALA A 1 136 ? -1.001 -2.882 -2.655 1.00 90.69 136 ALA A N 1
ATOM 1107 C CA . ALA A 1 136 ? -0.471 -2.079 -1.556 1.00 90.69 136 ALA A CA 1
ATOM 1108 C C . ALA A 1 136 ? -1.286 -0.804 -1.329 1.00 90.69 136 ALA A C 1
ATOM 1110 O O . ALA A 1 136 ? -1.546 -0.474 -0.180 1.00 90.69 136 ALA A O 1
ATOM 1111 N N . VAL A 1 137 ? -1.719 -0.119 -2.393 1.00 93.62 137 VAL A N 1
ATOM 1112 C CA . VAL A 1 137 ? -2.628 1.032 -2.269 1.00 93.62 137 VAL A CA 1
ATOM 1113 C C . VAL A 1 137 ? -3.915 0.605 -1.567 1.00 93.62 137 VAL A C 1
ATOM 1115 O O . VAL A 1 137 ? -4.229 1.177 -0.531 1.00 93.62 137 VAL A O 1
ATOM 1118 N N . ASP A 1 138 ? -4.582 -0.448 -2.047 1.00 91.81 138 ASP A N 1
ATOM 1119 C CA . ASP A 1 138 ? -5.828 -0.944 -1.445 1.00 91.81 138 ASP A CA 1
ATOM 1120 C C . ASP A 1 138 ? -5.643 -1.310 0.043 1.00 91.81 138 ASP A C 1
ATOM 1122 O O . ASP A 1 138 ? -6.493 -1.013 0.884 1.00 91.81 138 ASP A O 1
ATOM 1126 N N . ALA A 1 139 ? -4.516 -1.943 0.387 1.00 90.69 139 ALA A N 1
ATOM 1127 C CA . ALA A 1 139 ? -4.214 -2.343 1.759 1.00 90.69 139 ALA A CA 1
ATOM 1128 C C . ALA A 1 139 ? -3.936 -1.148 2.682 1.00 90.69 139 ALA A C 1
ATOM 1130 O O . ALA A 1 139 ? -4.363 -1.171 3.836 1.00 90.69 139 ALA A O 1
ATOM 1131 N N . VAL A 1 140 ? -3.225 -0.120 2.201 1.00 92.31 140 VAL A N 1
ATOM 1132 C CA . VAL A 1 140 ? -2.981 1.102 2.981 1.00 92.31 140 VAL A CA 1
ATOM 1133 C C . VAL A 1 140 ? -4.274 1.902 3.134 1.00 92.31 140 VAL A C 1
ATOM 1135 O O . VAL A 1 140 ? -4.544 2.381 4.228 1.00 92.31 140 VAL A O 1
ATOM 1138 N N . GLU A 1 141 ? -5.098 2.012 2.087 1.00 93.50 141 GLU A N 1
ATOM 1139 C CA . GLU A 1 141 ? -6.406 2.684 2.164 1.00 93.50 141 GLU A CA 1
ATOM 1140 C C . GLU A 1 141 ? -7.289 2.043 3.233 1.00 93.50 141 GLU A C 1
ATOM 1142 O O . GLU A 1 141 ? -7.770 2.737 4.125 1.00 93.50 141 GLU A O 1
ATOM 1147 N N . LEU A 1 142 ? -7.406 0.711 3.218 1.00 92.31 142 LEU A N 1
ATOM 1148 C CA . LEU A 1 142 ? -8.153 -0.012 4.244 1.00 92.31 142 LEU A CA 1
ATOM 1149 C C . LEU A 1 142 ? -7.587 0.219 5.654 1.00 92.31 142 LEU A C 1
ATOM 1151 O O . LEU A 1 142 ? -8.344 0.262 6.621 1.00 92.31 142 LEU A O 1
ATOM 1155 N N . HIS A 1 143 ? -6.265 0.340 5.780 1.00 92.00 143 HIS A N 1
ATOM 1156 C CA . HIS A 1 143 ? -5.607 0.605 7.056 1.00 92.00 143 HIS A CA 1
ATOM 1157 C C . HIS A 1 143 ? -5.920 2.013 7.580 1.00 92.00 143 HIS A C 1
ATOM 1159 O O . HIS A 1 143 ? -6.233 2.160 8.759 1.00 92.00 143 HIS A O 1
ATOM 1165 N N . CYS A 1 144 ? -5.889 3.028 6.710 1.00 92.50 144 CYS A N 1
ATOM 1166 C CA . CYS A 1 144 ? -6.307 4.389 7.048 1.00 92.50 144 CYS A CA 1
ATOM 1167 C C . CYS A 1 144 ? -7.771 4.416 7.498 1.00 92.50 144 CYS A C 1
ATOM 1169 O O . CYS A 1 144 ? -8.056 4.885 8.596 1.00 92.50 144 CYS A O 1
ATOM 1171 N N . ASP A 1 145 ? -8.673 3.840 6.697 1.00 93.31 145 ASP A N 1
ATOM 1172 C CA . ASP A 1 145 ? -10.107 3.802 7.001 1.00 93.31 145 ASP A CA 1
ATOM 1173 C C . ASP A 1 145 ? -10.383 3.101 8.341 1.00 93.31 145 ASP A C 1
ATOM 1175 O O . ASP A 1 145 ? -11.223 3.548 9.122 1.00 93.31 145 ASP A O 1
ATOM 1179 N N . ALA A 1 146 ? -9.663 2.010 8.630 1.00 93.12 146 ALA A N 1
ATOM 1180 C CA . ALA A 1 146 ? -9.802 1.272 9.881 1.00 93.12 146 ALA A CA 1
ATOM 1181 C C . ALA A 1 146 ? -9.409 2.111 11.103 1.00 93.12 146 ALA A C 1
ATOM 1183 O O . ALA A 1 146 ? -10.100 2.064 12.122 1.00 93.12 146 ALA A O 1
ATOM 1184 N N . TRP A 1 147 ? -8.324 2.881 11.016 1.00 92.94 147 TRP A N 1
ATOM 1185 C CA . TRP A 1 147 ? -7.881 3.714 12.131 1.00 92.94 147 TRP A CA 1
ATOM 1186 C C . TRP A 1 147 ? -8.692 4.997 12.291 1.00 92.94 147 TRP A C 1
ATOM 1188 O O . TRP A 1 147 ? -8.968 5.385 13.425 1.00 92.94 147 TRP A O 1
ATOM 1198 N N . ASP A 1 148 ? -9.134 5.609 11.192 1.00 93.56 148 ASP A N 1
ATOM 1199 C CA . ASP A 1 148 ? -10.068 6.737 11.235 1.00 93.56 148 ASP A CA 1
ATOM 1200 C C . ASP A 1 148 ? -11.399 6.318 11.887 1.00 93.56 148 ASP A C 1
ATOM 1202 O O . ASP A 1 148 ? -11.926 7.023 12.754 1.00 93.56 148 ASP A O 1
ATOM 1206 N N . GLU A 1 149 ? -11.922 5.134 11.540 1.00 95.06 149 GLU A N 1
ATOM 1207 C CA . GLU A 1 149 ? -13.104 4.561 12.192 1.00 95.06 149 GLU A CA 1
ATOM 1208 C C . GLU A 1 149 ? -12.841 4.272 13.676 1.00 95.06 149 GLU A C 1
ATOM 1210 O O . GLU A 1 149 ? -13.657 4.643 14.522 1.00 95.06 149 GLU A O 1
ATOM 1215 N N . ALA A 1 150 ? -11.699 3.663 14.016 1.00 93.38 150 ALA A N 1
ATOM 1216 C CA . ALA A 1 150 ? -11.342 3.373 15.402 1.00 93.38 150 ALA A CA 1
ATOM 1217 C C . ALA A 1 150 ? -11.283 4.651 16.253 1.00 93.38 150 ALA A C 1
ATOM 1219 O O . ALA A 1 150 ? -11.945 4.718 17.287 1.00 93.38 150 ALA A O 1
ATOM 1220 N N . LEU A 1 151 ? -10.572 5.689 15.796 1.00 93.88 151 LEU A N 1
ATOM 1221 C CA . LEU A 1 151 ? -10.511 6.991 16.470 1.00 93.88 151 LEU A CA 1
ATOM 1222 C C . LEU A 1 151 ? -11.909 7.585 16.661 1.00 93.88 151 LEU A C 1
ATOM 1224 O O . LEU A 1 151 ? -12.253 8.013 17.762 1.00 93.88 151 LEU A O 1
ATOM 1228 N N . SER A 1 152 ? -12.740 7.563 15.614 1.00 93.94 152 SER A N 1
ATOM 1229 C CA . SER A 1 152 ? -14.095 8.111 15.674 1.00 93.94 152 SER A CA 1
ATOM 1230 C C . SER A 1 152 ? -14.995 7.367 16.665 1.00 93.94 152 SER A C 1
ATOM 1232 O O . SER A 1 152 ? -15.771 8.004 17.380 1.00 93.94 152 SER A O 1
ATOM 1234 N N . LEU A 1 153 ? -14.915 6.035 16.722 1.00 94.62 153 LEU A N 1
ATOM 1235 C CA . LEU A 1 153 ? -15.703 5.230 17.657 1.00 94.62 153 LEU A CA 1
ATOM 1236 C C . LEU A 1 153 ? -15.227 5.431 19.100 1.00 94.62 153 LEU A C 1
ATOM 1238 O O . LEU A 1 153 ? -16.058 5.637 19.987 1.00 94.62 153 LEU A O 1
ATOM 1242 N N . MET A 1 154 ? -13.911 5.445 19.318 1.00 92.50 154 MET A N 1
ATOM 1243 C CA . MET A 1 154 ? -13.296 5.651 20.632 1.00 92.50 154 MET A CA 1
ATOM 1244 C C . MET A 1 154 ? -13.570 7.049 21.203 1.00 92.50 154 MET A C 1
ATOM 1246 O O . MET A 1 154 ? -13.813 7.178 22.402 1.00 92.50 154 MET A O 1
ATOM 1250 N N . ASP A 1 155 ? -13.603 8.084 20.355 1.00 91.31 155 ASP A N 1
ATOM 1251 C CA . ASP A 1 155 ? -13.949 9.454 20.759 1.00 91.31 155 ASP A CA 1
ATOM 1252 C C . ASP A 1 155 ? -15.419 9.591 21.203 1.00 91.31 155 ASP A C 1
ATOM 1254 O O . ASP A 1 155 ? -15.733 10.468 22.011 1.00 91.31 155 ASP A O 1
ATOM 1258 N N . ASN A 1 156 ? -16.318 8.714 20.735 1.00 89.62 156 ASN A N 1
ATOM 1259 C CA . ASN A 1 156 ? -17.694 8.656 21.236 1.00 89.62 156 ASN A CA 1
ATOM 1260 C C . ASN A 1 156 ? -17.763 7.942 22.592 1.00 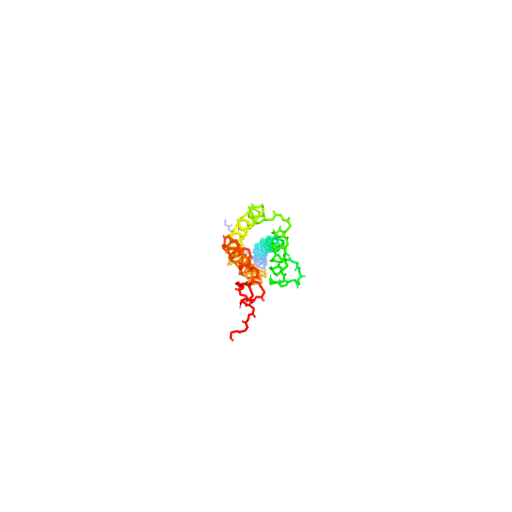89.62 156 ASN A C 1
ATOM 1262 O O . ASN A 1 156 ? -18.264 8.502 23.568 1.00 89.62 156 ASN A O 1
ATOM 1266 N N . ASN A 1 157 ? -17.309 6.686 22.631 1.00 87.19 157 ASN A N 1
ATOM 1267 C CA . ASN A 1 157 ? -17.156 5.876 23.840 1.00 87.19 157 ASN A CA 1
ATOM 1268 C C . ASN A 1 157 ? -16.302 4.639 23.503 1.00 87.19 157 ASN A C 1
ATOM 1270 O O . ASN A 1 157 ? -16.543 3.997 22.479 1.00 87.19 157 ASN A O 1
ATOM 1274 N N . ALA A 1 158 ? -15.376 4.260 24.387 1.00 86.69 158 ALA A N 1
ATOM 1275 C CA . ALA A 1 158 ? -14.555 3.058 24.236 1.00 86.69 158 ALA A CA 1
ATOM 1276 C C . ALA A 1 158 ? -15.405 1.780 24.096 1.00 86.69 158 ALA A C 1
ATOM 1278 O O . ALA A 1 158 ? -15.093 0.923 23.266 1.00 86.69 158 ALA A O 1
ATOM 1279 N N . ASP A 1 159 ? -16.533 1.694 24.814 1.00 89.69 159 ASP A N 1
ATOM 1280 C CA . ASP A 1 159 ? -17.450 0.552 24.694 1.00 89.69 159 ASP A CA 1
ATOM 1281 C C . ASP A 1 159 ? -18.033 0.433 23.279 1.00 89.69 159 ASP A C 1
ATOM 1283 O O . ASP A 1 159 ? -18.204 -0.673 22.780 1.00 89.69 159 ASP A O 1
ATOM 1287 N N . THR A 1 160 ? -18.283 1.555 22.590 1.00 92.38 160 THR A N 1
ATOM 1288 C CA . THR A 1 160 ? -18.834 1.551 21.223 1.00 92.38 160 THR A CA 1
ATOM 1289 C C . THR A 1 160 ? -17.872 0.884 20.244 1.00 92.38 160 THR A C 1
ATOM 1291 O O . THR A 1 160 ? -18.290 0.111 19.382 1.00 92.38 160 THR A O 1
ATOM 1294 N N . TYR A 1 161 ? -16.575 1.175 20.369 1.00 93.25 161 TYR A N 1
ATOM 1295 C CA . TYR A 1 161 ? -15.556 0.531 19.546 1.00 93.25 161 TYR A CA 1
ATOM 1296 C C . TYR A 1 161 ? -15.462 -0.966 19.856 1.00 93.25 161 TYR A C 1
ATOM 1298 O O . TYR A 1 161 ? -15.438 -1.786 18.938 1.00 93.25 161 TYR A O 1
ATOM 1306 N N . PHE A 1 162 ? -15.472 -1.335 21.140 1.00 92.50 162 PHE A N 1
ATOM 1307 C CA . PHE A 1 162 ? -15.432 -2.736 21.554 1.00 92.50 162 PHE A CA 1
ATOM 1308 C C . PHE A 1 162 ? -16.659 -3.524 21.066 1.00 92.50 162 PHE A C 1
ATOM 1310 O O . PHE A 1 162 ? -16.518 -4.615 20.514 1.00 92.50 162 PHE A O 1
ATOM 1317 N N . GLU A 1 163 ? -17.861 -2.961 21.195 1.00 94.19 163 GLU A N 1
ATOM 1318 C CA . GLU A 1 163 ? -19.098 -3.546 20.671 1.00 94.19 163 GLU A CA 1
ATOM 1319 C C . GLU A 1 163 ? -19.037 -3.735 19.151 1.00 94.19 163 GLU A C 1
ATOM 1321 O O . GLU A 1 163 ? -19.427 -4.795 18.648 1.00 94.19 163 GLU A O 1
ATOM 1326 N N . ALA A 1 164 ? -18.516 -2.745 18.417 1.00 93.19 164 ALA A N 1
ATOM 1327 C CA . ALA A 1 164 ? -18.337 -2.835 16.972 1.00 93.19 164 ALA A CA 1
ATOM 1328 C C . ALA A 1 164 ? -17.336 -3.934 16.585 1.00 93.19 164 ALA A C 1
ATOM 1330 O O . ALA A 1 164 ? -17.617 -4.708 15.668 1.00 93.19 164 ALA A O 1
ATOM 1331 N N . LEU A 1 165 ? -16.219 -4.046 17.310 1.00 93.19 165 LEU A N 1
ATOM 1332 C CA . LEU A 1 165 ? -15.205 -5.082 17.113 1.00 93.19 165 LEU A CA 1
ATOM 1333 C C . LEU A 1 165 ? -15.777 -6.490 17.338 1.00 93.19 165 LEU A C 1
ATOM 1335 O O . LEU A 1 165 ? -15.560 -7.378 16.516 1.00 93.19 165 LEU A O 1
ATOM 1339 N N . VAL A 1 166 ? -16.523 -6.699 18.427 1.00 93.25 166 VAL A N 1
ATOM 1340 C CA . VAL A 1 166 ? -17.118 -8.006 18.769 1.00 93.25 166 VAL A CA 1
ATOM 1341 C C . VAL A 1 166 ? -18.274 -8.375 17.833 1.00 93.25 166 VAL A C 1
ATOM 1343 O O . VAL A 1 166 ? -18.511 -9.555 17.583 1.00 93.25 166 VAL A O 1
ATOM 1346 N N . SER A 1 167 ? -18.983 -7.381 17.294 1.00 93.69 167 SER A N 1
ATOM 1347 C CA . SER A 1 167 ? -20.129 -7.579 16.392 1.00 93.69 167 SER A CA 1
ATOM 1348 C C . SER A 1 167 ? -19.747 -7.640 14.906 1.00 93.69 167 SER A C 1
ATOM 1350 O O . SER A 1 167 ? -20.628 -7.558 14.043 1.00 93.69 167 SER A O 1
ATOM 1352 N N . ASP A 1 168 ? -18.450 -7.735 14.599 1.00 92.38 168 ASP A N 1
ATOM 1353 C CA . ASP A 1 168 ? -17.895 -7.712 13.242 1.00 92.38 168 ASP A CA 1
ATOM 1354 C C . ASP A 1 168 ? -18.378 -6.512 12.401 1.00 92.38 168 ASP A C 1
ATOM 1356 O O . ASP A 1 168 ? -18.658 -6.627 11.204 1.00 92.38 168 ASP A O 1
ATOM 1360 N N . GLN A 1 169 ? -18.523 -5.347 13.041 1.00 93.56 169 GLN A N 1
ATOM 1361 C CA . GLN A 1 169 ? -19.032 -4.126 12.414 1.00 93.56 169 GLN A CA 1
ATOM 1362 C C . GLN A 1 169 ? -17.942 -3.154 11.965 1.00 93.56 169 GLN A C 1
ATOM 1364 O O . GLN A 1 169 ? -18.287 -2.133 11.369 1.00 93.56 169 GLN A O 1
ATOM 1369 N N . LEU A 1 170 ? -16.662 -3.447 12.188 1.00 93.88 170 LEU A N 1
ATOM 1370 C CA . LEU A 1 170 ? -15.590 -2.590 11.686 1.00 93.88 170 LEU A CA 1
ATOM 1371 C C . LEU A 1 170 ? -15.455 -2.708 10.162 1.00 93.88 170 LEU A C 1
ATOM 1373 O O . LEU A 1 170 ? -15.770 -3.744 9.563 1.00 93.88 170 LEU A O 1
ATOM 1377 N N . VAL A 1 171 ? -14.962 -1.652 9.521 1.00 93.31 171 VAL A N 1
ATOM 1378 C CA . VAL A 1 171 ? -14.819 -1.527 8.063 1.00 93.31 171 VAL A CA 1
ATOM 1379 C C . VAL A 1 171 ? -14.073 -2.715 7.451 1.00 93.31 171 VAL A C 1
ATOM 1381 O O . VAL A 1 171 ? -14.512 -3.292 6.453 1.00 93.31 171 VAL A O 1
ATOM 1384 N N . TRP A 1 172 ? -12.998 -3.165 8.099 1.00 91.56 172 TRP A N 1
ATOM 1385 C CA . TRP A 1 172 ? -12.185 -4.285 7.630 1.00 91.56 172 TRP A CA 1
ATOM 1386 C C . TRP A 1 172 ? -12.834 -5.653 7.874 1.00 91.56 172 TRP A C 1
ATOM 1388 O O . TRP A 1 172 ? -12.609 -6.573 7.087 1.00 91.56 172 TRP A O 1
ATOM 1398 N N . GLN A 1 173 ? -13.678 -5.796 8.902 1.00 92.50 173 GLN A N 1
ATOM 1399 C CA . GLN A 1 173 ? -14.454 -7.019 9.155 1.00 92.50 173 GLN A CA 1
ATOM 1400 C C . GLN A 1 173 ? -15.590 -7.158 8.139 1.00 92.50 173 GLN A C 1
ATOM 1402 O O . GLN A 1 173 ? -15.798 -8.229 7.569 1.00 92.50 173 GLN A O 1
ATOM 1407 N N . LYS A 1 174 ? -16.273 -6.054 7.821 1.00 90.94 174 LYS A N 1
ATOM 1408 C CA . LYS A 1 174 ? -17.308 -6.012 6.777 1.00 90.94 174 LYS A CA 1
ATOM 1409 C C . LYS A 1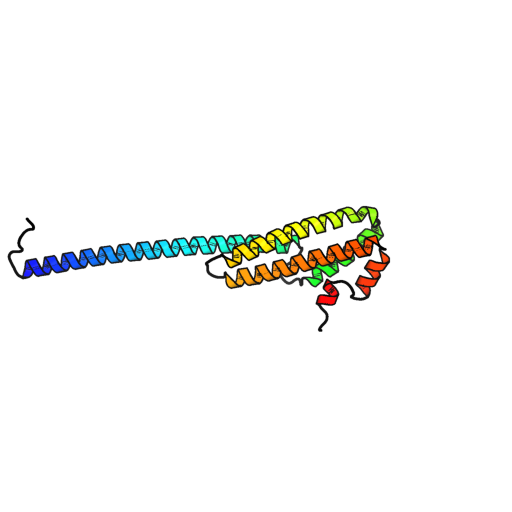 174 ? -16.745 -6.349 5.398 1.00 90.94 174 LYS A C 1
ATOM 1411 O O . LYS A 1 174 ? -17.401 -7.040 4.622 1.00 90.94 174 LYS A O 1
ATOM 1416 N N . ALA A 1 175 ? -15.519 -5.918 5.101 1.00 85.81 175 ALA A N 1
ATOM 1417 C CA . ALA A 1 175 ? -14.846 -6.227 3.840 1.00 85.81 175 ALA A CA 1
ATOM 1418 C C . ALA A 1 175 ? -14.559 -7.732 3.633 1.00 85.81 175 ALA A C 1
ATOM 1420 O O . ALA A 1 175 ? -14.323 -8.146 2.499 1.00 85.81 175 ALA A O 1
ATOM 1421 N N . LEU A 1 176 ? -14.589 -8.551 4.693 1.00 81.12 176 LEU A N 1
ATOM 1422 C CA . LEU A 1 176 ? -14.419 -10.009 4.623 1.00 81.12 176 LEU A CA 1
ATOM 1423 C C . LEU A 1 176 ? -15.716 -10.777 4.352 1.00 81.12 176 LEU A C 1
ATOM 1425 O O . LEU A 1 176 ? -15.661 -11.948 3.970 1.00 81.12 176 LEU A O 1
ATOM 1429 N N . GLN A 1 177 ? -16.877 -10.167 4.588 1.00 74.56 177 GLN A N 1
ATOM 1430 C CA . GLN A 1 177 ? -18.144 -10.883 4.507 1.00 74.56 177 GLN A CA 1
ATOM 1431 C C . GLN A 1 177 ? -18.538 -11.106 3.036 1.00 74.56 177 GLN A C 1
ATOM 1433 O O . GLN A 1 177 ? -18.496 -10.164 2.236 1.00 74.56 177 GLN A O 1
ATOM 1438 N N . PRO A 1 178 ? -18.914 -12.339 2.639 1.00 57.25 178 PRO A N 1
ATOM 1439 C CA . PRO A 1 178 ? -19.431 -12.585 1.300 1.00 57.25 178 PRO A CA 1
ATOM 1440 C C . PRO A 1 178 ? -20.725 -11.784 1.109 1.00 57.25 178 PRO A C 1
ATOM 1442 O O . PRO A 1 178 ? -21.630 -11.862 1.939 1.00 57.25 178 PRO A O 1
ATOM 1445 N N . ARG A 1 179 ? -20.775 -10.994 0.030 1.00 46.91 179 ARG A N 1
ATOM 1446 C CA . ARG A 1 179 ? -21.974 -10.251 -0.384 1.00 46.91 179 ARG A CA 1
ATOM 1447 C C . ARG A 1 179 ? -23.115 -11.178 -0.783 1.00 46.91 179 ARG A C 1
ATOM 1449 O O . ARG A 1 179 ? -22.823 -12.221 -1.412 1.00 46.91 179 ARG A O 1
#

Mean predicted aligned error: 10.3 Å

Nearest PDB structures (foldseek):
  6kgq-assembly1_A  TM=4.959E-01  e=1.281E+00  Homo sapiens
  6djl-assembly1_C  TM=4.567E-01  e=8.049E+00  Homo sapiens
  8dk2-assembly1_D  TM=2.492E-01  e=3.128E+00  Pseudomonas aeruginosa PA14

Secondary structure (DSSP, 8-state):
------SHHHHHHHHHHHHHHHHHHHHHHHHHHHHHHHHHHHHHHHHHHHHHHHHHHHHHHTTPPTT--HHHHHHHHHHHHHHHHHHH-HHHHHHHHHHHHHHHHHHHHHHHHHHHHHHT--STTHHHHHHHHHHHHHHHHHHHHHHHHHHHHHHH-HHHHHHHHHTT-SHHHHTTS--

Sequence (179 aa):
MPLKYQNKQQRHEARLKSKRKCYERHKLDERLKSRARWRKHVGATVATQHLLARLDLIWLNLGYQPGHSQYSVLSTQSLMLVREVDDEGWQVVRPHYEHMVTEAQELLSEARDLLASALHAEGACTDHLISRSATAVDAVELHCDAWDEALSLMDNNADTYFEALVSDQLVWQKALQPR

Radius of gyration: 30.96 Å; Cα contacts (8 Å, |Δi|>4): 110; chains: 1; bounding box: 65×26×96 Å

Organism: NCBI:txid930992